Protein AF-A0A7C1Y9E0-F1 (afdb_monomer_lite)

Foldseek 3Di:
DFFDAAPDWFFFFQAPDPVGDGDDTHDLPDDQKDFPPDWDDDPNWIWTWIDHPPDTGITTCLGPFDADDPCCPVPQADQVVLLVVQLVQLVVLAQNLPQADCQAEWEAEAQADIDGDHSVCSGNQLPDQDFDDRGDNDDDPVPDDTGGCSVPPSVVSNVLVVCCVPDKDKDKVDFDQQPVGTDDCVSFQHSNQPRFIWIKTKDQDDDVVCPSQFIKIKTFTWGDDDSHIHGHYITMDHGDD

Sequence (241 aa):
MVLVEDGDVLNVRSGPGVSNPVIASFGPTDTGIMLTGNQAMVGSSRWVEITGEEAGGWASSVFLTPEYTDQEVLDEWDHTSAPTDLAARIAAGGDLAPPVSHRGLYVNLPGGTLQRLRPSELTGIMTDPSTRFWGGTQCDTESCPEETFADAVGLPYLGTWEDVGADAVVEVDGYPLGGNGPFPPETAIPTPFRNFHWVAVHDPGDDPDFGGLDWMTWFVFLEPEGSSYRVVGLTSAEWSP

Radius of gyration: 19.01 Å; chains: 1; bounding box: 43×44×59 Å

Structure (mmCIF, N/CA/C/O backbone):
data_AF-A0A7C1Y9E0-F1
#
_entry.id   AF-A0A7C1Y9E0-F1
#
loop_
_atom_site.group_PDB
_atom_site.id
_atom_site.type_symbol
_atom_site.label_atom_id
_atom_site.label_alt_id
_atom_site.label_comp_id
_atom_site.label_asym_id
_atom_site.label_entity_id
_atom_site.label_seq_id
_atom_site.pdbx_PDB_ins_code
_atom_site.Cartn_x
_atom_site.Cartn_y
_atom_site.Cartn_z
_atom_site.occupancy
_atom_site.B_iso_or_equiv
_atom_site.auth_seq_id
_atom_site.auth_comp_id
_atom_site.auth_asym_id
_atom_site.auth_atom_id
_atom_site.pdbx_PDB_model_num
ATOM 1 N N . MET A 1 1 ? -9.287 5.858 8.802 1.00 84.69 1 MET A N 1
ATOM 2 C CA . MET A 1 1 ? -9.614 4.736 7.887 1.00 84.69 1 MET A CA 1
ATOM 3 C C . MET A 1 1 ? -9.266 3.369 8.483 1.00 84.69 1 MET A C 1
ATOM 5 O O . MET A 1 1 ? -8.448 3.298 9.405 1.00 84.69 1 MET A O 1
ATOM 9 N N . VAL A 1 2 ? -9.877 2.302 7.953 1.00 87.50 2 VAL A N 1
ATOM 10 C CA . VAL A 1 2 ? -9.670 0.893 8.346 1.00 87.50 2 VAL A CA 1
ATOM 11 C C . VAL A 1 2 ? -8.833 0.150 7.299 1.00 87.50 2 VAL A C 1
ATOM 13 O O . VAL A 1 2 ? -9.101 0.269 6.112 1.00 87.50 2 VAL A O 1
ATOM 16 N N . LEU A 1 3 ? -7.857 -0.651 7.735 1.00 87.56 3 LEU A N 1
ATOM 17 C CA . LEU A 1 3 ? -7.113 -1.582 6.880 1.00 87.56 3 LEU A CA 1
ATOM 18 C C . LEU A 1 3 ? -7.414 -3.023 7.300 1.00 87.56 3 LEU A C 1
ATOM 20 O O . LEU A 1 3 ? -6.783 -3.550 8.217 1.00 87.56 3 LEU A O 1
ATOM 24 N N . VAL A 1 4 ? -8.376 -3.648 6.629 1.00 87.81 4 VAL A N 1
ATOM 25 C CA . VAL A 1 4 ? -8.695 -5.083 6.727 1.00 87.81 4 VAL A CA 1
ATOM 26 C C . VAL A 1 4 ? -8.910 -5.640 5.322 1.00 87.81 4 VAL A C 1
ATOM 28 O O . VAL A 1 4 ? -9.111 -4.870 4.385 1.00 87.81 4 VAL A O 1
ATOM 31 N N . GLU A 1 5 ? -8.830 -6.960 5.162 1.00 85.56 5 GLU A N 1
ATOM 32 C CA . GLU A 1 5 ? -9.045 -7.616 3.867 1.00 85.56 5 GLU A CA 1
ATOM 33 C C . GLU A 1 5 ? -10.495 -7.464 3.372 1.00 85.56 5 GLU A C 1
ATOM 35 O O . GLU A 1 5 ? -11.412 -7.167 4.142 1.00 85.56 5 GLU A O 1
ATOM 40 N N . ASP A 1 6 ? -10.709 -7.672 2.069 1.00 84.31 6 ASP A N 1
ATOM 41 C CA . ASP A 1 6 ? -12.054 -7.664 1.493 1.00 84.31 6 ASP A CA 1
ATOM 42 C C . ASP A 1 6 ? -12.919 -8.766 2.127 1.00 84.31 6 ASP A C 1
ATOM 44 O O . ASP A 1 6 ? -12.504 -9.919 2.246 1.00 84.31 6 ASP A O 1
ATOM 48 N N . GLY A 1 7 ? -14.122 -8.398 2.572 1.00 86.06 7 GLY A N 1
ATOM 49 C CA . GLY A 1 7 ? -15.021 -9.294 3.304 1.00 86.06 7 GLY A CA 1
ATOM 50 C C . GLY A 1 7 ? -14.688 -9.509 4.788 1.00 86.06 7 GLY A C 1
ATOM 51 O O . GLY A 1 7 ? -15.467 -10.183 5.467 1.00 86.06 7 GLY A O 1
ATOM 52 N N . ASP A 1 8 ? -13.597 -8.935 5.310 1.00 91.38 8 ASP A N 1
ATOM 53 C CA . ASP A 1 8 ? -13.297 -8.911 6.748 1.00 91.38 8 ASP A CA 1
ATOM 54 C C . ASP A 1 8 ? -13.802 -7.616 7.411 1.00 91.38 8 ASP A C 1
ATOM 56 O O . ASP A 1 8 ? -14.218 -6.660 6.750 1.00 91.38 8 ASP A O 1
ATOM 60 N N . VAL A 1 9 ? -13.797 -7.589 8.745 1.00 93.50 9 VAL A N 1
ATOM 61 C CA . VAL A 1 9 ? -14.232 -6.437 9.539 1.00 93.50 9 VAL A CA 1
ATOM 62 C C . VAL A 1 9 ? -13.301 -6.143 10.712 1.00 93.50 9 VAL A C 1
ATOM 64 O O . VAL A 1 9 ? -12.846 -7.024 11.449 1.00 93.50 9 VAL A O 1
ATOM 67 N N . LEU A 1 10 ? -13.105 -4.856 10.984 1.00 93.31 10 LEU A N 1
ATOM 68 C CA . LEU A 1 10 ? -12.515 -4.388 12.227 1.00 93.31 10 LEU A CA 1
ATOM 69 C C . LEU A 1 10 ? -13.540 -4.491 13.356 1.00 93.31 10 LEU A C 1
ATOM 71 O O . LEU A 1 10 ? -14.482 -3.708 13.457 1.00 93.31 10 LEU A O 1
ATOM 75 N N . ASN A 1 11 ? -13.320 -5.443 14.255 1.00 94.94 11 ASN A N 1
ATOM 76 C CA . ASN A 1 11 ? -14.152 -5.612 15.441 1.00 94.94 11 ASN A CA 1
ATOM 77 C C . ASN A 1 11 ? -13.958 -4.470 16.452 1.00 94.94 11 ASN A C 1
ATOM 79 O O . ASN A 1 11 ? -12.853 -4.261 16.962 1.00 94.94 11 ASN A O 1
ATOM 83 N N . VAL A 1 12 ? -15.061 -3.828 16.838 1.00 95.88 12 VAL A N 1
ATOM 84 C CA . VAL A 1 12 ? -15.129 -2.840 17.922 1.00 95.88 12 VAL A CA 1
ATOM 85 C C . VAL A 1 12 ? -15.658 -3.519 19.174 1.00 95.88 12 VAL A C 1
ATOM 87 O O . VAL A 1 12 ? -16.702 -4.172 19.154 1.00 95.88 12 VAL A O 1
ATOM 90 N N . ARG A 1 13 ? -14.942 -3.383 20.287 1.00 97.06 13 ARG A N 1
ATOM 91 C CA . ARG A 1 13 ? -15.217 -4.113 21.529 1.00 97.06 13 ARG A CA 1
ATOM 92 C C . ARG A 1 13 ? -15.622 -3.189 22.664 1.00 97.06 13 ARG A C 1
ATOM 94 O O . ARG A 1 13 ? -15.242 -2.024 22.696 1.00 97.06 13 ARG A O 1
ATOM 101 N N . SER A 1 14 ? -16.349 -3.721 23.643 1.00 96.88 14 SER A N 1
ATOM 102 C CA . SER A 1 14 ? -16.789 -2.949 24.820 1.00 96.88 14 SER A CA 1
ATOM 103 C C . SER A 1 14 ? -15.648 -2.506 25.747 1.00 96.88 14 SER A C 1
ATOM 105 O O . SER A 1 14 ? -15.875 -1.746 26.681 1.00 96.88 14 SER A O 1
ATOM 107 N N . GLY A 1 15 ? -14.438 -3.019 25.535 1.00 97.50 15 GLY A N 1
ATOM 108 C CA . GLY A 1 15 ? -13.235 -2.708 26.296 1.00 97.50 15 GLY A CA 1
ATOM 109 C C . GLY A 1 15 ? -11.987 -3.163 25.535 1.00 97.50 15 GLY A C 1
ATOM 110 O O . GLY A 1 15 ? -12.103 -3.923 24.567 1.00 97.50 15 GLY A O 1
ATOM 111 N N . PRO A 1 16 ? -10.788 -2.732 25.954 1.00 97.62 16 PRO A N 1
ATOM 112 C CA . PRO A 1 16 ? -9.557 -3.073 25.256 1.00 97.62 16 PRO A CA 1
ATOM 113 C C . PRO A 1 16 ? -9.255 -4.570 25.370 1.00 97.62 16 PRO A C 1
ATOM 115 O O . PRO A 1 16 ? -9.245 -5.133 26.466 1.00 97.62 16 PRO A O 1
ATOM 118 N N . GLY A 1 17 ? -8.962 -5.219 24.243 1.00 97.06 17 GLY A N 1
ATOM 119 C CA . GLY A 1 17 ? -8.551 -6.622 24.194 1.00 97.06 17 GLY A CA 1
ATOM 120 C C . GLY A 1 17 ? -9.621 -7.568 23.652 1.00 97.06 17 GLY A C 1
ATOM 121 O O . GLY A 1 17 ? -10.823 -7.355 23.80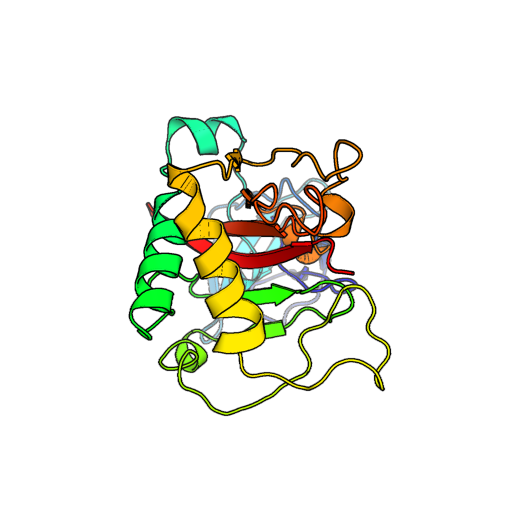7 1.00 97.06 17 GLY A O 1
ATOM 122 N N . VAL A 1 18 ? -9.164 -8.672 23.054 1.00 96.62 18 VAL A N 1
ATOM 123 C CA . VAL A 1 18 ? -10.017 -9.671 22.384 1.00 96.62 18 VAL A CA 1
ATOM 124 C C . VAL A 1 18 ? -10.947 -10.454 23.321 1.00 96.62 18 VAL A C 1
ATOM 126 O O . VAL A 1 18 ? -11.850 -11.137 22.848 1.00 96.62 18 VAL A O 1
ATOM 129 N N . SER A 1 19 ? -10.749 -10.360 24.638 1.00 97.00 19 SER A N 1
ATOM 130 C CA . SER A 1 19 ? -11.613 -10.983 25.647 1.00 97.00 19 SER A CA 1
ATOM 131 C C . SER A 1 19 ? -12.917 -10.219 25.895 1.00 97.00 19 SER A C 1
ATOM 133 O O . SER A 1 19 ? -13.851 -10.794 26.450 1.00 97.00 19 SER A O 1
ATOM 135 N N . ASN A 1 20 ? -13.000 -8.943 25.503 1.00 97.75 20 ASN A N 1
ATOM 136 C CA . ASN A 1 20 ? -14.224 -8.151 25.623 1.00 97.75 20 ASN A CA 1
ATOM 137 C C . ASN A 1 20 ? -15.180 -8.444 24.457 1.00 97.75 20 ASN A C 1
ATOM 139 O O . ASN A 1 20 ? -14.706 -8.675 23.341 1.00 97.75 20 ASN A O 1
ATOM 143 N N . PRO A 1 21 ? -16.508 -8.423 24.666 1.00 97.31 21 PRO A N 1
ATOM 144 C CA . PRO A 1 21 ? -17.479 -8.669 23.603 1.00 97.31 21 PRO A CA 1
ATOM 145 C C . PRO A 1 21 ? -17.371 -7.639 22.474 1.00 97.31 21 PRO A C 1
ATOM 147 O O . PRO A 1 21 ? -17.082 -6.465 22.713 1.00 97.31 21 PRO A O 1
ATOM 150 N N . VAL A 1 22 ? -17.622 -8.099 21.246 1.00 96.81 22 VAL A N 1
ATOM 151 C CA . VAL A 1 22 ? -17.794 -7.240 20.068 1.00 96.81 22 VAL A CA 1
ATOM 152 C C . VAL A 1 22 ? -19.152 -6.548 20.173 1.00 96.81 22 VAL A C 1
ATOM 154 O O . VAL A 1 22 ? -20.154 -7.204 20.453 1.00 96.81 22 VAL A O 1
ATOM 157 N N . ILE A 1 23 ? -19.170 -5.231 19.989 1.00 95.44 23 ILE A N 1
ATOM 158 C CA . ILE A 1 23 ? -20.364 -4.378 20.099 1.00 95.44 23 ILE A CA 1
ATOM 159 C C . ILE A 1 23 ? -20.688 -3.630 18.804 1.00 95.44 23 ILE A C 1
ATOM 161 O O . ILE A 1 23 ? -21.812 -3.168 18.649 1.00 95.44 23 ILE A O 1
ATOM 165 N N . ALA A 1 24 ? -19.721 -3.529 17.892 1.00 94.31 24 ALA A N 1
ATOM 166 C CA . ALA A 1 24 ? -19.878 -3.001 16.543 1.00 94.31 24 ALA A CA 1
ATOM 167 C C . ALA A 1 24 ? -18.741 -3.531 15.656 1.00 94.31 24 ALA A C 1
ATOM 169 O O . ALA A 1 24 ? -17.816 -4.198 16.136 1.00 94.31 24 ALA A O 1
ATOM 170 N N . SER A 1 25 ? -18.797 -3.224 14.370 1.00 93.38 25 SER A N 1
ATOM 171 C CA . SER A 1 25 ? -17.767 -3.585 13.403 1.00 93.38 25 SER A CA 1
ATOM 172 C C . SER A 1 25 ? -17.670 -2.518 12.327 1.00 93.38 25 SER A C 1
ATOM 174 O O . SER A 1 25 ? -18.701 -1.970 11.954 1.00 93.38 25 SER A O 1
ATOM 176 N N . PHE A 1 26 ? -16.466 -2.293 11.814 1.00 91.69 26 PHE A N 1
ATOM 177 C CA . PHE A 1 26 ? -16.234 -1.444 10.650 1.00 91.69 26 PHE A CA 1
ATOM 178 C C . PHE A 1 26 ? -15.706 -2.277 9.481 1.00 91.69 26 PHE A C 1
ATOM 180 O O . PHE A 1 26 ? -14.833 -3.127 9.673 1.00 91.69 26 PHE A O 1
ATOM 187 N N . GLY A 1 27 ? -16.235 -2.052 8.285 1.00 91.06 27 GLY A N 1
ATOM 188 C CA . GLY A 1 27 ? -15.719 -2.607 7.040 1.00 91.06 27 GLY A CA 1
ATOM 189 C C . GLY A 1 27 ? -14.449 -1.894 6.553 1.00 91.06 27 GLY A C 1
ATOM 190 O O . GLY A 1 27 ? -14.076 -0.841 7.074 1.00 91.06 27 GLY A O 1
ATOM 191 N N . PRO A 1 28 ? -13.780 -2.441 5.523 1.00 87.88 28 PRO A N 1
ATOM 192 C CA . PRO A 1 28 ? -12.546 -1.876 4.961 1.00 87.88 28 PRO A CA 1
ATOM 193 C C . PRO A 1 28 ? -12.728 -0.473 4.363 1.00 87.88 28 PRO A C 1
ATOM 195 O O . PRO A 1 28 ? -11.785 0.313 4.328 1.00 87.88 28 PRO A O 1
ATOM 198 N N . THR A 1 29 ? -13.941 -0.133 3.921 1.00 88.00 29 THR A N 1
ATOM 199 C CA . THR A 1 29 ? -14.256 1.175 3.333 1.00 88.00 29 THR A CA 1
ATOM 200 C C . THR A 1 29 ? -14.779 2.192 4.344 1.00 88.00 29 THR A C 1
ATOM 202 O O . THR A 1 29 ? -15.048 3.323 3.956 1.00 88.00 29 THR A O 1
ATOM 205 N N . ASP A 1 30 ? -14.895 1.849 5.627 1.00 88.25 30 ASP A N 1
ATOM 206 C CA . ASP A 1 30 ? -15.442 2.781 6.614 1.00 88.25 30 ASP A CA 1
ATOM 207 C C . ASP A 1 30 ? -14.431 3.879 6.990 1.00 88.25 30 ASP A C 1
ATOM 209 O O . ASP A 1 30 ? -13.247 3.632 7.267 1.00 88.25 30 ASP A O 1
ATOM 213 N N . THR A 1 31 ? -14.928 5.115 7.021 1.00 86.81 31 THR A N 1
ATOM 214 C CA . THR A 1 31 ? -14.184 6.351 7.309 1.00 86.81 31 THR A CA 1
ATOM 215 C C . THR A 1 31 ? -14.843 7.140 8.445 1.00 86.81 31 THR A C 1
ATOM 217 O O . THR A 1 31 ? -15.802 6.676 9.066 1.00 86.81 31 THR A O 1
ATOM 220 N N . GLY A 1 32 ? -14.290 8.303 8.808 1.00 86.00 32 GLY A N 1
ATOM 221 C CA . GLY A 1 32 ? -14.883 9.169 9.839 1.00 86.00 32 GLY A CA 1
ATOM 222 C C . GLY A 1 32 ? -14.774 8.618 11.267 1.00 86.00 32 GLY A C 1
ATOM 223 O O . GLY A 1 32 ? -15.492 9.047 12.173 1.00 86.00 32 GLY A O 1
ATOM 224 N N . ILE A 1 33 ? -13.869 7.661 11.489 1.00 89.50 33 ILE A N 1
ATOM 225 C CA . ILE A 1 33 ? -13.590 7.085 12.806 1.00 89.50 33 ILE A CA 1
ATOM 226 C C . ILE A 1 33 ? -12.728 8.066 13.603 1.00 89.50 33 ILE A C 1
ATOM 228 O O . ILE A 1 33 ? -11.577 8.331 13.256 1.00 89.50 33 ILE A O 1
ATOM 232 N N . MET A 1 34 ? -13.258 8.562 14.718 1.00 91.38 34 MET A N 1
ATOM 233 C CA . MET A 1 34 ? -12.571 9.515 15.586 1.00 91.38 34 MET A CA 1
ATOM 234 C C . MET A 1 34 ? -11.962 8.818 16.802 1.00 91.38 34 MET A C 1
ATOM 236 O O . MET A 1 34 ? -12.621 8.036 17.485 1.00 91.38 34 MET A O 1
ATOM 240 N N . LEU A 1 35 ? -10.709 9.143 17.122 1.00 92.00 35 LEU A N 1
ATOM 241 C CA . LEU A 1 35 ? -10.068 8.715 18.367 1.00 92.00 35 LEU A CA 1
ATOM 242 C C . LEU A 1 35 ? -10.529 9.606 19.523 1.00 92.00 35 LEU A C 1
ATOM 244 O O . LEU A 1 35 ? -10.477 10.830 19.421 1.00 92.00 35 LEU A O 1
ATOM 248 N N . THR A 1 36 ? -10.895 9.013 20.660 1.00 93.50 36 THR A N 1
ATOM 249 C CA . THR A 1 36 ? -11.223 9.794 21.872 1.00 93.50 36 THR A CA 1
ATOM 250 C C . THR A 1 36 ? -9.970 10.280 22.612 1.00 93.50 36 THR A C 1
ATOM 252 O O . THR A 1 36 ? -10.050 11.122 23.503 1.00 93.50 36 THR A O 1
ATOM 255 N N . GLY A 1 37 ? -8.804 9.725 22.262 1.00 92.50 37 GLY A N 1
ATOM 256 C CA . GLY A 1 37 ? -7.530 9.912 22.959 1.00 92.50 37 GLY A CA 1
ATOM 257 C C . GLY A 1 37 ? -7.250 8.851 24.029 1.00 92.50 37 GLY A C 1
ATOM 258 O O . GLY A 1 37 ? -6.097 8.695 24.439 1.00 92.50 37 GLY A O 1
ATOM 259 N N . ASN A 1 38 ? -8.253 8.069 24.444 1.00 96.12 38 ASN A N 1
ATOM 260 C CA . ASN A 1 38 ? -8.038 6.960 25.369 1.00 96.12 38 ASN A CA 1
ATOM 261 C C . ASN A 1 38 ? -7.341 5.789 24.665 1.00 96.12 38 ASN A C 1
ATOM 263 O O . ASN A 1 38 ? -7.677 5.401 23.544 1.00 96.12 38 ASN A O 1
ATOM 267 N N . GLN A 1 39 ? -6.355 5.207 25.345 1.00 97.19 39 GLN A N 1
ATOM 268 C CA . GLN A 1 39 ? -5.576 4.082 24.838 1.00 97.19 39 GLN A CA 1
ATOM 269 C C . GLN A 1 39 ? -5.200 3.116 25.960 1.00 97.19 39 GLN A C 1
ATOM 271 O O . GLN A 1 39 ? -5.025 3.512 27.113 1.00 97.19 39 GLN A O 1
ATOM 276 N N . ALA A 1 40 ? -5.035 1.845 25.608 1.00 97.31 40 ALA A N 1
ATOM 277 C CA . ALA A 1 40 ? -4.632 0.790 26.521 1.00 97.31 40 ALA A CA 1
ATOM 278 C C . ALA A 1 40 ? -3.736 -0.222 25.803 1.00 97.31 40 ALA A C 1
ATOM 280 O O . ALA A 1 40 ? -3.956 -0.560 24.640 1.00 97.31 40 ALA A O 1
ATOM 281 N N . MET A 1 41 ? -2.737 -0.735 26.517 1.00 97.50 41 MET A N 1
ATOM 282 C CA . MET A 1 41 ? -1.929 -1.861 26.054 1.00 97.50 41 MET A CA 1
ATOM 283 C C . MET A 1 41 ? -2.495 -3.154 26.634 1.00 97.50 41 MET A C 1
ATOM 285 O O . MET A 1 41 ? -2.628 -3.282 27.851 1.00 97.50 41 MET A O 1
ATOM 289 N N . VAL A 1 42 ? -2.803 -4.121 25.771 1.00 96.44 42 VAL A N 1
ATOM 290 C CA . VAL A 1 42 ? -3.204 -5.477 26.168 1.00 96.44 42 VAL A CA 1
ATOM 291 C C . VAL A 1 42 ? -2.219 -6.451 25.537 1.00 96.44 42 VAL A C 1
ATOM 293 O O . VAL A 1 42 ? -2.246 -6.685 24.329 1.00 96.44 42 VAL A O 1
ATOM 296 N N . GLY A 1 43 ? -1.302 -6.979 26.350 1.00 93.56 43 GLY A N 1
ATOM 297 C CA . GLY A 1 43 ? -0.119 -7.671 25.837 1.00 93.56 43 GLY A CA 1
ATOM 298 C C . GLY A 1 43 ? 0.782 -6.700 25.065 1.00 93.56 43 GLY A C 1
ATOM 299 O O . GLY A 1 43 ? 1.129 -5.639 25.579 1.00 93.56 43 GLY A O 1
ATOM 300 N N . SER A 1 44 ? 1.142 -7.054 23.830 1.00 91.19 44 SER A N 1
ATOM 301 C CA . SER A 1 44 ? 1.897 -6.197 22.903 1.00 91.19 44 SER A CA 1
ATOM 302 C C . SER A 1 44 ? 1.011 -5.357 21.978 1.00 91.19 44 SER A C 1
ATOM 304 O O . SER A 1 44 ? 1.525 -4.541 21.218 1.00 91.19 44 SER A O 1
ATOM 306 N N . SER A 1 45 ? -0.311 -5.537 22.023 1.00 93.31 45 SER A N 1
ATOM 307 C CA . SER A 1 45 ? -1.232 -4.836 21.132 1.00 93.31 45 SER A CA 1
ATOM 308 C C . SER A 1 45 ? -1.727 -3.545 21.766 1.00 93.31 45 SER A C 1
ATOM 310 O O . SER A 1 45 ? -2.243 -3.540 22.889 1.00 93.31 45 SER A O 1
ATOM 312 N N . ARG A 1 46 ? -1.622 -2.455 21.008 1.00 95.75 46 ARG A N 1
ATOM 313 C CA . ARG A 1 46 ? -2.244 -1.180 21.347 1.00 95.75 46 ARG A CA 1
ATOM 314 C C . ARG A 1 46 ? -3.715 -1.198 20.941 1.00 95.75 46 ARG A C 1
ATOM 316 O O . ARG A 1 46 ? -4.068 -1.542 19.811 1.00 95.75 46 ARG A O 1
ATOM 323 N N . TRP A 1 47 ? -4.558 -0.828 21.890 1.00 97.44 47 TRP A N 1
ATOM 324 C CA . TRP A 1 47 ? -5.986 -0.620 21.714 1.00 97.44 47 TRP A CA 1
ATOM 325 C C . TRP A 1 47 ? -6.286 0.851 21.920 1.00 97.44 47 TRP A C 1
ATOM 327 O O . TRP A 1 47 ? -5.746 1.480 22.834 1.00 97.44 47 TRP A O 1
ATOM 337 N N . VAL A 1 48 ? -7.141 1.386 21.067 1.00 96.62 48 VAL A N 1
ATOM 338 C CA . VAL A 1 48 ? -7.582 2.774 21.121 1.00 96.62 48 VAL A CA 1
ATOM 339 C C . VAL A 1 48 ? -9.089 2.803 21.230 1.00 96.62 48 VAL A C 1
ATOM 341 O O . VAL A 1 48 ? -9.783 1.973 20.636 1.00 96.62 48 VAL A O 1
ATOM 344 N N . GLU A 1 49 ? -9.581 3.737 22.025 1.00 96.62 49 GLU A N 1
ATOM 345 C CA . GLU A 1 49 ? -11.001 4.011 22.075 1.00 96.62 49 GLU A CA 1
ATOM 346 C C . GLU A 1 49 ? -11.373 4.939 20.919 1.00 96.62 49 GLU A C 1
ATOM 348 O O . GLU A 1 49 ? -10.724 5.961 20.662 1.00 96.62 49 GLU A O 1
ATOM 353 N N . ILE A 1 50 ? -12.417 4.540 20.210 1.00 94.94 50 ILE A N 1
ATOM 354 C CA . ILE A 1 50 ? -12.937 5.193 19.024 1.00 94.94 50 ILE A CA 1
ATOM 355 C C . ILE A 1 50 ? -14.399 5.562 19.227 1.00 94.94 50 ILE A C 1
ATOM 357 O O . ILE A 1 50 ? -15.128 4.931 19.996 1.00 94.94 50 ILE A O 1
ATOM 361 N N . THR A 1 51 ? -14.824 6.570 18.484 1.00 90.56 51 THR A N 1
ATOM 362 C CA . THR A 1 51 ? -16.218 6.950 18.295 1.00 90.56 51 THR A CA 1
ATOM 363 C C . THR A 1 51 ? -16.472 7.154 16.806 1.00 90.56 51 THR A C 1
ATOM 365 O O . THR A 1 51 ? -15.602 7.629 16.081 1.00 90.56 51 THR A O 1
ATOM 368 N N . GLY A 1 52 ? -17.665 6.801 16.353 1.00 74.75 52 GLY A N 1
ATOM 369 C CA . GLY A 1 52 ? -18.150 7.058 15.000 1.00 74.75 52 GLY A CA 1
ATOM 370 C C . GLY A 1 52 ? -19.657 7.287 15.023 1.00 74.75 52 GLY A C 1
ATOM 371 O O . GLY A 1 52 ? -20.260 7.304 16.099 1.00 74.75 52 GLY A O 1
ATOM 372 N N . GLU A 1 53 ? -20.265 7.456 13.851 1.00 65.12 53 GLU A N 1
ATOM 373 C CA . GLU A 1 53 ? -21.714 7.678 13.747 1.00 65.12 53 GLU A CA 1
ATOM 374 C C . GLU A 1 53 ? -22.534 6.502 14.303 1.00 65.12 53 GLU A C 1
ATOM 376 O O . GLU A 1 53 ? -23.597 6.715 14.884 1.00 65.12 53 GLU A O 1
ATOM 381 N N . GLU A 1 54 ? -22.023 5.272 14.186 1.00 64.75 54 GLU A N 1
ATOM 382 C CA . GLU A 1 54 ? -22.783 4.063 14.519 1.00 64.75 54 GLU A CA 1
ATOM 383 C C . GLU A 1 54 ? -22.509 3.499 15.925 1.00 64.75 54 GLU A C 1
ATOM 385 O O . GLU A 1 54 ? -23.400 2.887 16.519 1.00 64.75 54 GLU A O 1
ATOM 390 N N . ALA A 1 55 ? -21.311 3.701 16.494 1.00 68.06 55 ALA A N 1
ATOM 391 C CA . ALA A 1 55 ? -20.962 3.222 17.836 1.00 68.06 55 ALA A CA 1
ATOM 392 C C . ALA A 1 55 ? -19.647 3.815 18.377 1.00 68.06 55 ALA A C 1
ATOM 394 O O . ALA A 1 55 ? -18.777 4.257 17.626 1.00 68.06 55 ALA A O 1
ATOM 395 N N . GLY A 1 56 ? -19.480 3.750 19.703 1.00 86.56 56 GLY A N 1
ATOM 396 C CA . GLY A 1 56 ? -18.208 3.977 20.393 1.00 86.56 56 GLY A CA 1
ATOM 397 C C . GLY A 1 56 ? -17.717 2.709 21.094 1.00 86.56 56 GLY A C 1
ATOM 398 O O . GLY A 1 56 ? -18.521 1.907 21.574 1.00 86.56 56 GLY A O 1
ATOM 399 N N . GLY A 1 57 ? -16.403 2.514 21.154 1.00 95.50 57 GLY A N 1
ATOM 400 C CA . GLY A 1 57 ? -15.794 1.335 21.769 1.00 95.50 57 GLY A CA 1
ATOM 401 C C . GLY A 1 57 ? -14.292 1.260 21.536 1.00 95.50 57 GLY A C 1
ATOM 402 O O . GLY A 1 57 ? -13.648 2.261 21.259 1.00 95.50 57 GLY A O 1
ATOM 403 N N . TRP A 1 58 ? -13.720 0.067 21.653 1.00 97.38 58 TRP A N 1
ATOM 404 C CA . TRP A 1 58 ? -12.280 -0.162 21.581 1.00 97.38 58 TRP A CA 1
ATOM 405 C C . TRP A 1 58 ? -11.916 -1.015 20.373 1.00 97.38 58 TRP A C 1
ATOM 407 O O . TRP A 1 58 ? -12.426 -2.124 20.215 1.00 97.38 58 TRP A O 1
ATOM 417 N N . ALA A 1 59 ? -10.981 -0.532 19.564 1.00 96.06 59 ALA A N 1
ATOM 418 C CA . ALA A 1 59 ? -10.440 -1.251 18.417 1.00 96.06 59 ALA A CA 1
ATOM 419 C C . ALA A 1 59 ? -8.920 -1.395 18.538 1.00 96.06 59 ALA A C 1
ATOM 421 O O . ALA A 1 59 ? -8.251 -0.623 19.235 1.00 96.06 59 ALA A O 1
ATOM 422 N N . SER A 1 60 ? -8.354 -2.399 17.868 1.00 95.38 60 SER A N 1
ATOM 423 C CA . SER A 1 60 ? -6.899 -2.508 17.782 1.00 95.38 60 SER A CA 1
ATOM 424 C C . SER A 1 60 ? -6.369 -1.457 16.813 1.00 95.38 60 SER A C 1
ATOM 426 O O . SER A 1 60 ? -6.811 -1.389 15.669 1.00 95.38 60 SER A O 1
ATOM 428 N N . SER A 1 61 ? -5.395 -0.656 17.250 1.00 92.62 61 SER A N 1
ATOM 429 C CA . SER A 1 61 ? -4.870 0.435 16.421 1.00 92.62 61 SER A CA 1
ATOM 430 C C . SER A 1 61 ? -4.064 -0.049 15.216 1.00 92.62 61 SER A C 1
ATOM 432 O O . SER A 1 61 ? -3.739 0.755 14.357 1.00 92.62 61 SER A O 1
ATOM 434 N N . VAL A 1 62 ? -3.712 -1.338 15.153 1.00 89.50 62 VAL A N 1
ATOM 435 C CA . VAL A 1 62 ? -2.960 -1.918 14.026 1.00 89.50 62 VAL A CA 1
ATOM 436 C C . VAL A 1 62 ? -3.767 -1.935 12.725 1.00 89.50 62 VAL A C 1
ATOM 438 O O . VAL A 1 62 ? -3.181 -1.998 11.654 1.00 89.50 62 VAL A O 1
ATOM 441 N N . PHE A 1 63 ? -5.096 -1.860 12.822 1.00 90.75 63 PHE A N 1
ATOM 442 C CA . PHE A 1 63 ? -6.007 -1.821 11.676 1.00 90.75 63 PHE A CA 1
ATOM 443 C C . PHE A 1 63 ? -6.513 -0.406 11.375 1.00 90.75 63 PHE A C 1
ATOM 445 O O . PHE A 1 63 ? -7.381 -0.242 10.527 1.00 90.75 63 PHE A O 1
ATOM 452 N N . LEU A 1 64 ? -6.026 0.614 12.091 1.00 90.00 64 LEU A N 1
ATOM 453 C CA . LEU A 1 64 ? -6.488 1.995 11.957 1.00 90.00 64 LEU A CA 1
ATOM 454 C C . LEU A 1 64 ? -5.374 2.881 11.428 1.00 90.00 64 LEU A C 1
ATOM 456 O O . LEU A 1 64 ? -4.285 2.904 11.994 1.00 90.00 64 LEU A O 1
ATOM 460 N N . THR A 1 65 ? -5.664 3.649 10.391 1.00 84.62 65 THR A N 1
ATOM 461 C CA . THR A 1 65 ? -4.741 4.628 9.806 1.00 84.62 65 THR A CA 1
ATOM 462 C C . THR A 1 65 ? -5.366 6.024 9.901 1.00 84.62 65 THR A C 1
ATOM 464 O O . THR A 1 65 ? -6.595 6.136 9.771 1.00 84.62 65 THR A O 1
ATOM 467 N N . PRO A 1 66 ? -4.569 7.074 10.196 1.00 83.31 66 PRO A N 1
ATOM 468 C CA . PRO A 1 66 ? -5.036 8.457 10.139 1.00 83.31 66 PRO A CA 1
ATOM 469 C C . PRO A 1 66 ? -5.676 8.762 8.789 1.00 83.31 66 PRO A C 1
ATOM 471 O O . PRO A 1 66 ? -5.160 8.337 7.766 1.00 83.31 66 PRO A O 1
ATOM 474 N N . GLU A 1 67 ? -6.800 9.464 8.807 1.00 82.00 67 GLU A N 1
ATOM 475 C CA . GLU A 1 67 ? -7.484 9.941 7.608 1.00 82.00 67 GLU A CA 1
ATOM 476 C C . GLU A 1 67 ? -7.105 11.398 7.368 1.00 82.00 67 GLU A C 1
ATOM 478 O O . GLU A 1 67 ? -7.016 12.163 8.332 1.00 82.00 67 GLU A O 1
ATOM 483 N N . TYR A 1 68 ? -6.875 11.747 6.106 1.00 78.62 68 TYR A N 1
ATOM 484 C CA . TYR A 1 68 ? -6.479 13.079 5.676 1.00 78.62 68 TYR A CA 1
ATOM 485 C C . TYR A 1 68 ? -7.303 13.510 4.473 1.00 78.62 68 TYR A C 1
ATOM 487 O O . TYR A 1 68 ? -7.940 12.698 3.807 1.00 78.62 68 TYR A O 1
ATOM 495 N N . THR A 1 69 ? -7.331 14.812 4.244 1.00 81.19 69 THR A N 1
ATOM 496 C CA . THR A 1 69 ? -7.927 15.416 3.057 1.00 81.19 69 THR A CA 1
ATOM 497 C C . THR A 1 69 ? -6.891 15.533 1.945 1.00 81.19 69 THR A C 1
ATOM 499 O O . THR A 1 69 ? -5.707 15.727 2.219 1.00 81.19 69 THR A O 1
ATOM 502 N N . ASP A 1 70 ? -7.339 15.533 0.689 1.00 76.44 70 ASP A N 1
ATOM 503 C CA . ASP A 1 70 ? -6.467 15.735 -0.478 1.00 76.44 70 ASP A CA 1
ATOM 504 C C . ASP A 1 70 ? -5.618 17.009 -0.339 1.00 76.44 70 ASP A C 1
ATOM 506 O O . ASP A 1 70 ? -4.445 17.039 -0.696 1.00 76.44 70 ASP A O 1
ATOM 510 N N . GLN A 1 71 ? -6.191 18.071 0.239 1.00 78.19 71 GLN A N 1
ATOM 511 C CA . GLN A 1 71 ? -5.481 19.330 0.451 1.00 78.19 71 GLN A CA 1
ATOM 512 C C . GLN A 1 71 ? -4.343 19.193 1.472 1.00 78.19 71 GLN A C 1
ATOM 514 O O . GLN A 1 71 ? -3.263 19.721 1.232 1.00 78.19 71 GLN A O 1
ATOM 519 N N . GLU A 1 72 ? -4.554 18.477 2.583 1.00 77.38 72 GLU A N 1
ATOM 520 C CA . GLU A 1 72 ? -3.484 18.186 3.552 1.00 77.38 72 GLU A C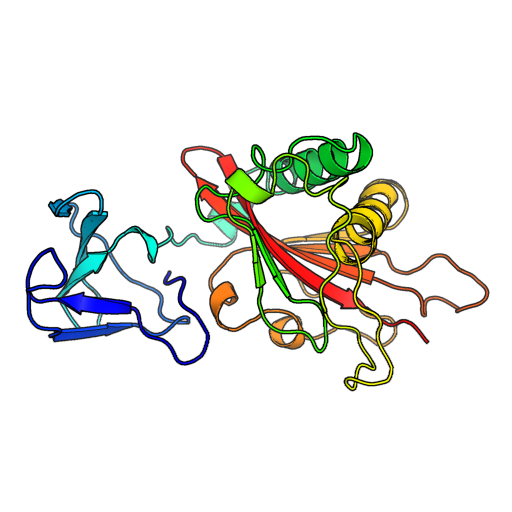A 1
ATOM 521 C C . GLU A 1 72 ? -2.366 17.372 2.892 1.00 77.38 72 GLU A C 1
ATOM 523 O O . GLU A 1 72 ? -1.188 17.656 3.113 1.00 77.38 72 GLU A O 1
ATOM 528 N N . VAL A 1 73 ? -2.730 16.436 2.007 1.00 75.50 73 VAL A N 1
ATOM 529 C CA . VAL A 1 73 ? -1.761 15.642 1.244 1.00 75.50 73 VAL A CA 1
ATOM 530 C C . VAL A 1 73 ? -0.920 16.482 0.300 1.00 75.50 73 VAL A C 1
ATOM 532 O O . VAL A 1 73 ? 0.298 16.307 0.240 1.00 75.50 73 VAL A O 1
ATOM 535 N N . LEU A 1 74 ? -1.551 17.405 -0.419 1.00 76.25 74 LEU A N 1
ATOM 536 C CA . LEU A 1 74 ? -0.876 18.253 -1.396 1.00 76.25 74 LEU A CA 1
ATOM 537 C C . LEU A 1 74 ? -0.051 19.378 -0.752 1.00 76.25 74 LEU A C 1
ATOM 539 O O . LEU A 1 74 ? 1.010 19.718 -1.274 1.00 76.25 74 LEU A O 1
ATOM 543 N N . ASP A 1 75 ? -0.521 19.965 0.352 1.00 76.12 75 ASP A N 1
ATOM 544 C CA . ASP A 1 75 ? 0.102 21.151 0.956 1.00 76.12 75 ASP A CA 1
ATOM 545 C C . ASP A 1 75 ? 1.242 20.821 1.915 1.00 76.12 75 ASP A C 1
ATOM 547 O O . ASP A 1 75 ? 2.214 21.579 2.009 1.00 76.12 75 ASP A O 1
ATOM 551 N N . GLU A 1 76 ? 1.117 19.736 2.676 1.00 66.44 76 GLU A N 1
ATOM 552 C CA . GLU A 1 76 ? 2.048 19.464 3.768 1.00 66.44 76 GLU A CA 1
ATOM 553 C C . GLU A 1 76 ? 3.161 18.491 3.376 1.00 66.44 76 GLU A C 1
ATOM 555 O O . GLU A 1 76 ? 4.217 18.493 4.020 1.00 66.44 76 GLU A O 1
ATOM 560 N N . TRP A 1 77 ? 2.962 17.661 2.344 1.00 69.75 77 TRP A N 1
ATOM 561 C CA . TRP A 1 77 ? 3.732 16.426 2.210 1.00 69.75 77 TRP A CA 1
ATOM 562 C C . TRP A 1 77 ? 4.357 16.189 0.831 1.00 69.75 77 TRP A C 1
ATOM 564 O O . TRP A 1 77 ? 3.743 16.328 -0.223 1.00 69.75 77 TRP A O 1
ATOM 574 N N . ASP A 1 78 ? 5.613 15.737 0.858 1.00 83.31 78 ASP A N 1
ATOM 575 C CA . ASP A 1 78 ? 6.308 15.213 -0.317 1.00 83.31 78 ASP A CA 1
ATOM 576 C C . ASP A 1 78 ? 5.868 13.763 -0.577 1.00 83.31 78 ASP A C 1
ATOM 578 O O . ASP A 1 78 ? 6.490 12.801 -0.109 1.00 83.31 78 ASP A O 1
ATOM 582 N N . HIS A 1 79 ? 4.773 13.621 -1.324 1.00 81.38 79 HIS A N 1
ATOM 583 C CA . HIS A 1 79 ? 4.182 12.346 -1.740 1.00 81.38 79 HIS A CA 1
ATOM 584 C C . HIS A 1 79 ? 5.086 11.530 -2.682 1.00 81.38 79 HIS A C 1
ATOM 586 O O . HIS A 1 79 ? 4.864 10.335 -2.858 1.00 81.38 79 HIS A O 1
ATOM 592 N N . THR A 1 80 ? 6.142 12.130 -3.244 1.00 87.69 80 THR A N 1
ATOM 593 C CA . THR A 1 80 ? 7.083 11.445 -4.148 1.00 87.69 80 THR A CA 1
ATOM 594 C C . THR A 1 80 ? 8.308 10.876 -3.436 1.00 87.69 80 THR A C 1
ATOM 596 O O . THR A 1 80 ? 8.956 9.969 -3.961 1.00 87.69 80 THR A O 1
ATOM 599 N N . SER A 1 81 ? 8.613 11.349 -2.224 1.00 90.88 81 SER A N 1
ATOM 600 C CA . SER A 1 81 ? 9.811 10.953 -1.472 1.00 90.88 81 SER A CA 1
ATOM 601 C C . SER A 1 81 ? 9.918 9.445 -1.214 1.00 90.88 81 SER A C 1
ATOM 603 O O . SER A 1 81 ? 10.944 8.839 -1.523 1.00 90.88 81 SER A O 1
ATOM 605 N N . ALA A 1 82 ? 8.871 8.823 -0.664 1.00 93.81 82 ALA A N 1
ATOM 606 C CA . ALA A 1 82 ? 8.875 7.395 -0.343 1.00 93.81 82 ALA A CA 1
ATOM 607 C C . ALA A 1 82 ? 8.855 6.497 -1.594 1.00 93.81 82 ALA A C 1
ATOM 609 O O . ALA A 1 82 ? 9.668 5.570 -1.646 1.00 93.81 82 ALA A O 1
ATOM 610 N N . PRO A 1 83 ? 8.026 6.772 -2.621 1.00 94.94 83 PRO A N 1
ATOM 611 C CA . PRO A 1 83 ? 8.124 6.079 -3.905 1.00 94.94 83 PRO A CA 1
ATOM 612 C C . PRO A 1 83 ? 9.511 6.193 -4.572 1.00 94.94 83 PRO A C 1
ATOM 614 O O . PRO A 1 83 ? 10.042 5.198 -5.071 1.00 94.94 83 PRO A O 1
ATOM 617 N N . THR A 1 84 ? 10.146 7.369 -4.505 1.00 95.12 84 THR A N 1
ATOM 618 C CA . THR A 1 84 ? 11.499 7.592 -5.045 1.00 95.12 84 THR A CA 1
ATOM 619 C C . THR A 1 84 ? 12.559 6.801 -4.275 1.00 95.12 84 THR A C 1
ATOM 621 O O . THR A 1 84 ? 13.422 6.171 -4.885 1.00 95.12 84 THR A O 1
ATOM 624 N N . ASP A 1 85 ? 12.510 6.796 -2.936 1.00 96.38 85 ASP A N 1
ATOM 625 C CA . ASP A 1 85 ? 13.430 5.992 -2.114 1.00 96.38 85 ASP A CA 1
ATOM 626 C C . ASP A 1 85 ? 13.237 4.491 -2.381 1.00 96.38 85 ASP A C 1
ATOM 628 O O . ASP A 1 85 ? 14.213 3.744 -2.473 1.00 96.38 85 ASP A O 1
ATOM 632 N N . LEU A 1 86 ? 11.991 4.044 -2.580 1.00 97.56 86 LEU A N 1
ATOM 633 C CA . LEU A 1 86 ? 11.696 2.669 -2.977 1.00 97.56 86 LEU A CA 1
ATOM 634 C C . LEU A 1 86 ? 12.356 2.314 -4.319 1.00 97.56 86 LEU A C 1
ATOM 636 O O . LEU A 1 86 ? 13.075 1.316 -4.378 1.00 97.56 86 LEU A O 1
ATOM 640 N N . ALA A 1 87 ? 12.190 3.142 -5.355 1.00 97.25 87 ALA A N 1
ATOM 641 C CA . ALA A 1 87 ? 12.809 2.928 -6.667 1.00 97.25 87 ALA A CA 1
ATOM 642 C C . ALA A 1 87 ? 14.344 2.881 -6.572 1.00 97.25 87 ALA A C 1
ATOM 644 O O . ALA A 1 87 ? 14.978 1.936 -7.045 1.00 97.25 87 ALA A O 1
ATOM 645 N N . ALA A 1 88 ? 14.954 3.836 -5.862 1.00 97.50 88 ALA A N 1
ATOM 646 C CA . ALA A 1 88 ? 16.403 3.883 -5.667 1.00 97.50 88 ALA A CA 1
ATOM 647 C C . ALA A 1 88 ? 16.952 2.620 -4.977 1.00 97.50 88 ALA A C 1
ATOM 649 O O . ALA A 1 88 ? 18.046 2.145 -5.295 1.00 97.50 88 ALA A O 1
ATOM 650 N N . ARG A 1 89 ? 16.199 2.050 -4.031 1.00 97.88 89 ARG A N 1
ATOM 651 C CA . ARG A 1 89 ? 16.581 0.812 -3.336 1.00 97.88 89 ARG A CA 1
ATOM 652 C C . ARG A 1 89 ? 16.405 -0.420 -4.200 1.00 97.88 89 ARG A C 1
ATOM 654 O O . ARG A 1 89 ? 17.262 -1.298 -4.135 1.00 97.88 89 ARG A O 1
ATOM 661 N N . ILE A 1 90 ? 15.348 -0.474 -5.005 1.00 98.06 90 ILE A N 1
ATOM 662 C CA . ILE A 1 90 ? 15.146 -1.532 -5.999 1.00 98.06 90 ILE A CA 1
ATOM 663 C C . ILE A 1 90 ? 16.322 -1.547 -6.981 1.00 98.06 90 ILE A C 1
ATOM 665 O O . ILE A 1 90 ? 16.955 -2.590 -7.136 1.00 98.06 90 ILE A O 1
ATOM 669 N N . ALA A 1 91 ? 16.700 -0.390 -7.535 1.00 97.25 91 ALA A N 1
ATOM 670 C CA . ALA A 1 91 ? 17.848 -0.256 -8.438 1.00 97.25 91 ALA A CA 1
ATOM 671 C C . ALA A 1 91 ? 19.170 -0.719 -7.800 1.00 97.25 91 ALA A C 1
ATOM 673 O O . ALA A 1 91 ? 20.031 -1.304 -8.457 1.00 97.25 91 ALA A O 1
ATOM 674 N N . ALA A 1 92 ? 19.334 -0.493 -6.495 1.00 96.88 92 ALA A N 1
ATOM 675 C CA . ALA A 1 92 ? 20.505 -0.937 -5.743 1.00 96.88 92 ALA A CA 1
ATOM 676 C C . ALA A 1 92 ? 20.454 -2.417 -5.306 1.00 96.88 92 ALA A C 1
ATOM 678 O O . ALA A 1 92 ? 21.416 -2.890 -4.695 1.00 96.88 92 ALA A O 1
ATOM 679 N N . GLY A 1 93 ? 19.347 -3.135 -5.539 1.00 95.75 93 GLY A N 1
ATOM 680 C CA . GLY A 1 93 ? 19.098 -4.463 -4.960 1.00 95.75 93 GLY A CA 1
ATOM 681 C C . GLY A 1 93 ? 19.097 -4.456 -3.423 1.00 95.75 93 GLY A C 1
ATOM 682 O O . GLY A 1 93 ? 19.504 -5.429 -2.789 1.00 95.75 93 GLY A O 1
ATOM 683 N N . GLY A 1 94 ? 18.737 -3.319 -2.824 1.00 94.12 94 GLY A N 1
ATOM 684 C CA . GLY A 1 94 ? 18.894 -3.026 -1.404 1.00 94.12 94 GLY A CA 1
ATOM 685 C C . GLY A 1 94 ? 17.737 -3.491 -0.519 1.00 94.12 94 GLY A C 1
ATOM 686 O O . GLY A 1 94 ? 16.797 -4.156 -0.943 1.00 94.12 94 GLY A O 1
ATOM 687 N N . ASP A 1 95 ? 17.817 -3.112 0.757 1.00 96.81 95 ASP A N 1
ATOM 688 C CA . ASP A 1 95 ? 16.741 -3.319 1.727 1.00 96.81 95 ASP A CA 1
ATOM 689 C C . ASP A 1 95 ? 15.570 -2.376 1.429 1.00 96.81 95 ASP A C 1
ATOM 691 O O . ASP A 1 95 ? 15.743 -1.149 1.469 1.00 96.81 95 ASP A O 1
ATOM 695 N N . LEU A 1 96 ? 14.397 -2.953 1.145 1.00 98.06 96 LEU A N 1
ATOM 696 C CA . LEU A 1 96 ? 13.173 -2.209 0.837 1.00 98.06 96 LEU A CA 1
ATOM 697 C C . LEU A 1 96 ? 12.360 -1.865 2.090 1.00 98.06 96 LEU A C 1
ATOM 699 O O . LEU A 1 96 ? 11.402 -1.104 1.999 1.00 98.06 96 LEU A O 1
ATOM 703 N N . ALA A 1 97 ? 12.717 -2.392 3.266 1.00 96.88 97 ALA A N 1
ATOM 704 C CA . ALA A 1 97 ? 11.982 -2.114 4.497 1.00 96.88 97 ALA A CA 1
ATOM 705 C C . ALA A 1 97 ? 11.955 -0.622 4.888 1.00 96.88 97 ALA A C 1
ATOM 707 O O . ALA A 1 97 ? 10.916 -0.171 5.362 1.00 96.88 97 ALA A O 1
ATOM 708 N N . PRO A 1 98 ? 13.029 0.178 4.710 1.00 95.62 98 PRO A N 1
ATOM 709 C CA . PRO A 1 98 ? 13.040 1.551 5.198 1.00 95.62 98 PRO A CA 1
ATOM 710 C C . PRO A 1 98 ? 11.985 2.488 4.599 1.00 95.62 98 PRO A C 1
ATOM 712 O O . PRO A 1 98 ? 11.429 3.234 5.397 1.00 95.62 98 PRO A O 1
ATOM 715 N N . PRO A 1 99 ? 11.681 2.513 3.285 1.00 96.19 99 PRO A N 1
ATOM 716 C CA . PRO A 1 99 ? 10.605 3.348 2.736 1.00 96.19 99 PRO A CA 1
ATOM 717 C C . PRO A 1 99 ? 9.209 2.749 2.935 1.00 96.19 99 PRO A C 1
ATOM 719 O O . PRO A 1 99 ? 8.221 3.433 2.681 1.00 96.19 99 PRO A O 1
ATOM 722 N N . VAL A 1 100 ? 9.111 1.494 3.377 1.00 96.81 100 VAL A N 1
ATOM 723 C CA . VAL A 1 100 ? 7.845 0.773 3.524 1.00 96.81 100 VAL A CA 1
ATOM 724 C C . VAL A 1 100 ? 7.279 0.921 4.937 1.00 96.81 100 VAL A C 1
ATOM 726 O O . VAL A 1 100 ? 8.007 1.104 5.913 1.00 96.81 100 VAL A O 1
ATOM 729 N N . SER A 1 101 ? 5.952 0.863 5.038 1.00 94.81 101 SER A N 1
ATOM 730 C CA . SER A 1 101 ? 5.216 0.958 6.293 1.00 94.81 101 SER A CA 1
ATOM 731 C C . SER A 1 101 ? 5.646 -0.129 7.280 1.00 94.81 101 SER A C 1
ATOM 733 O O . SER A 1 101 ? 5.971 -1.262 6.908 1.00 94.81 101 SER A O 1
ATOM 735 N N . HIS A 1 102 ? 5.556 0.164 8.578 1.00 91.88 102 HIS A N 1
ATOM 736 C CA . HIS A 1 102 ? 5.712 -0.834 9.642 1.00 91.88 102 HIS A CA 1
ATOM 737 C C . HIS A 1 102 ? 4.743 -2.022 9.495 1.00 91.88 102 HIS A C 1
ATOM 739 O O . HIS A 1 102 ? 4.980 -3.096 10.060 1.00 91.88 102 HIS A O 1
ATOM 745 N N . ARG A 1 103 ? 3.650 -1.857 8.739 1.00 90.19 103 ARG A N 1
ATOM 746 C CA . ARG A 1 103 ? 2.686 -2.918 8.414 1.00 90.19 103 ARG A CA 1
ATOM 747 C C . ARG A 1 103 ? 3.193 -3.880 7.348 1.00 90.19 103 ARG A C 1
ATOM 749 O O . ARG A 1 103 ? 2.648 -4.986 7.254 1.00 90.19 103 ARG A O 1
ATOM 756 N N . GLY A 1 104 ? 4.252 -3.525 6.632 1.00 94.94 104 GLY A N 1
ATOM 757 C CA . GLY A 1 104 ? 4.759 -4.252 5.479 1.00 94.94 104 GLY A CA 1
ATOM 758 C C . GLY A 1 104 ? 4.246 -3.683 4.160 1.00 94.94 104 GLY A C 1
ATOM 759 O O . GLY A 1 104 ? 3.538 -2.678 4.140 1.00 94.94 104 GLY A O 1
ATOM 760 N N . LEU A 1 105 ? 4.617 -4.351 3.072 1.00 97.38 105 LEU A N 1
ATOM 761 C CA . LEU A 1 105 ? 4.230 -3.992 1.715 1.00 97.38 105 LEU A CA 1
ATOM 762 C C . LEU A 1 105 ? 3.122 -4.923 1.243 1.00 97.38 105 LEU A C 1
ATOM 764 O O . LEU A 1 105 ? 3.304 -6.142 1.222 1.00 97.38 105 LEU A O 1
ATOM 768 N N . TYR A 1 106 ? 1.993 -4.358 0.852 1.00 96.12 106 TYR A N 1
ATOM 769 C CA . TYR A 1 106 ? 0.940 -5.098 0.181 1.00 96.12 106 TYR A CA 1
ATOM 770 C C . TYR A 1 106 ? 1.115 -4.985 -1.334 1.00 96.12 106 TYR A C 1
ATOM 772 O O . TYR A 1 106 ? 1.394 -3.907 -1.843 1.00 96.12 106 TYR A O 1
ATOM 780 N N . VAL A 1 107 ? 0.959 -6.083 -2.062 1.00 95.19 107 VAL A N 1
ATOM 781 C CA . VAL A 1 107 ? 1.093 -6.113 -3.521 1.00 95.19 107 VAL A CA 1
ATOM 782 C C . VAL A 1 107 ? -0.120 -6.807 -4.116 1.00 95.19 107 VAL A C 1
ATOM 784 O O . VAL A 1 107 ? -0.490 -7.891 -3.663 1.00 95.19 107 VAL A O 1
ATOM 787 N N . ASN A 1 108 ? -0.731 -6.199 -5.127 1.00 91.25 108 ASN A N 1
ATOM 788 C CA . ASN A 1 108 ? -1.796 -6.820 -5.906 1.00 91.25 108 ASN A CA 1
ATOM 789 C C . ASN A 1 108 ? -1.600 -6.507 -7.386 1.00 91.25 108 ASN A C 1
ATOM 791 O O . ASN A 1 108 ? -1.859 -5.384 -7.798 1.00 91.25 108 ASN A O 1
ATOM 795 N N . LEU A 1 109 ? -1.151 -7.479 -8.177 1.00 89.31 109 LEU A N 1
ATOM 796 C CA . LEU A 1 109 ? -1.080 -7.305 -9.628 1.00 89.31 109 LEU A CA 1
ATOM 797 C C . LEU A 1 109 ? -2.416 -7.725 -10.268 1.00 89.31 109 LEU A C 1
ATOM 799 O O . LEU A 1 109 ? -3.170 -8.490 -9.650 1.00 89.31 109 LEU A O 1
ATOM 803 N N . PRO A 1 110 ? -2.742 -7.245 -11.484 1.00 83.69 110 PRO A N 1
ATOM 804 C CA . PRO A 1 110 ? -3.951 -7.639 -12.209 1.00 83.69 110 PRO A CA 1
ATOM 805 C C . PRO A 1 110 ? -4.155 -9.158 -12.207 1.00 83.69 110 PRO A C 1
ATOM 807 O O . PRO A 1 110 ? -3.201 -9.894 -12.366 1.00 83.69 110 PRO A O 1
ATOM 810 N N . GLY A 1 111 ? -5.366 -9.671 -11.976 1.00 79.62 111 GLY A N 1
ATOM 811 C CA . GLY A 1 111 ? -5.616 -11.128 -11.94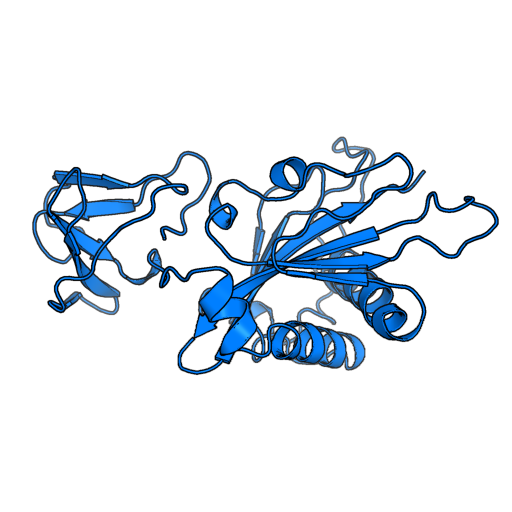2 1.00 79.62 111 GLY A CA 1
ATOM 812 C C . GLY A 1 111 ? -4.981 -11.896 -10.765 1.00 79.62 111 GLY A C 1
ATOM 813 O O . GLY A 1 111 ? -5.179 -13.106 -10.644 1.00 79.62 111 GLY A O 1
ATOM 814 N N . GLY A 1 112 ? -4.240 -11.215 -9.889 1.00 82.75 112 GLY A N 1
ATOM 815 C CA . GLY A 1 112 ? -3.659 -11.767 -8.673 1.00 82.75 112 GLY A CA 1
ATOM 816 C C . GLY A 1 112 ? -4.593 -11.712 -7.463 1.00 82.75 112 GLY A C 1
ATOM 817 O O . GLY A 1 112 ? -5.750 -11.293 -7.527 1.00 82.75 112 GLY A O 1
ATOM 818 N N . THR A 1 113 ? -4.056 -12.142 -6.324 1.00 86.19 113 THR A N 1
ATOM 819 C CA . THR A 1 113 ? -4.648 -11.918 -4.999 1.00 86.19 113 THR A CA 1
ATOM 820 C C . THR A 1 113 ? -3.753 -10.987 -4.202 1.00 86.19 113 THR A C 1
ATOM 822 O O . THR A 1 113 ? -2.534 -11.060 -4.342 1.00 86.19 113 THR A O 1
ATOM 825 N N . LEU A 1 114 ? -4.333 -10.202 -3.296 1.00 89.69 114 LEU A N 1
ATOM 826 C CA . LEU A 1 114 ? -3.572 -9.310 -2.432 1.00 89.69 114 LEU A CA 1
ATOM 827 C C . LEU A 1 114 ? -2.572 -10.091 -1.563 1.00 89.69 114 LEU A C 1
ATOM 829 O O . LEU A 1 114 ? -2.959 -10.924 -0.745 1.00 89.69 114 LEU A O 1
ATOM 833 N N . GLN A 1 115 ? -1.283 -9.797 -1.715 1.00 92.69 115 GLN A N 1
ATOM 834 C CA . GLN A 1 115 ? -0.204 -10.415 -0.946 1.00 92.69 115 GLN A CA 1
ATOM 835 C C . GLN A 1 115 ? 0.409 -9.415 0.014 1.00 92.69 115 GLN A C 1
ATOM 837 O O . GLN A 1 115 ? 0.643 -8.268 -0.347 1.00 92.69 115 GLN A O 1
ATOM 842 N N . ARG A 1 116 ? 0.738 -9.859 1.227 1.00 94.50 116 ARG A N 1
ATOM 843 C CA . ARG A 1 116 ? 1.419 -9.033 2.225 1.00 94.50 116 ARG A CA 1
ATOM 844 C C . ARG A 1 116 ? 2.831 -9.546 2.483 1.00 94.50 116 ARG A C 1
ATOM 846 O O . ARG A 1 116 ? 3.008 -10.665 2.959 1.00 94.50 116 ARG A O 1
ATOM 853 N N . LEU A 1 117 ? 3.816 -8.684 2.263 1.00 96.56 117 LEU A N 1
ATOM 854 C CA . LEU A 1 117 ? 5.217 -8.885 2.619 1.00 96.56 117 LEU A CA 1
ATOM 855 C C . LEU A 1 117 ? 5.506 -8.176 3.941 1.00 96.56 117 LEU A C 1
ATOM 857 O O . LEU A 1 117 ? 5.322 -6.967 4.073 1.00 96.56 117 LEU A O 1
ATOM 861 N N . ARG A 1 118 ? 5.959 -8.917 4.950 1.00 95.50 118 ARG A N 1
ATOM 862 C CA . ARG A 1 118 ? 6.333 -8.351 6.253 1.00 95.50 118 ARG A CA 1
ATOM 863 C C . ARG A 1 118 ? 7.621 -7.535 6.125 1.00 95.50 118 ARG A C 1
ATOM 865 O O . ARG A 1 118 ? 8.472 -7.888 5.313 1.00 95.50 118 ARG A O 1
ATOM 872 N N . PRO A 1 119 ? 7.861 -6.547 7.006 1.00 94.56 119 PRO A N 1
ATOM 873 C CA . PRO A 1 119 ? 9.102 -5.769 6.983 1.00 94.56 119 PRO A CA 1
ATOM 874 C C . PRO A 1 119 ? 10.380 -6.620 6.984 1.00 94.56 119 PRO A C 1
ATOM 876 O O . PRO A 1 119 ? 11.338 -6.299 6.297 1.00 94.56 119 PRO A O 1
ATOM 879 N N . SER A 1 120 ? 10.382 -7.751 7.697 1.00 95.19 120 SER A N 1
ATOM 880 C CA . SER A 1 120 ? 11.522 -8.676 7.721 1.00 95.19 120 SER A CA 1
ATOM 881 C C . SER A 1 120 ? 11.771 -9.409 6.400 1.00 95.19 120 SER A C 1
ATOM 883 O O . SER A 1 120 ? 12.872 -9.897 6.186 1.00 95.19 120 SER A O 1
ATOM 885 N N . GLU A 1 121 ? 10.745 -9.558 5.561 1.00 96.50 121 GLU A N 1
ATOM 886 C CA . GLU A 1 121 ? 10.846 -10.214 4.250 1.00 96.50 121 GLU A CA 1
ATOM 887 C C . GLU A 1 121 ? 11.400 -9.257 3.195 1.00 96.50 121 GLU A C 1
ATOM 889 O O . GLU A 1 121 ? 12.022 -9.706 2.245 1.00 96.50 121 GLU A O 1
ATOM 894 N N . LEU A 1 122 ? 11.230 -7.946 3.388 1.00 97.81 122 LEU A N 1
ATOM 895 C CA . LEU A 1 122 ? 11.702 -6.905 2.470 1.00 97.81 122 LEU A CA 1
ATOM 896 C C . LEU A 1 122 ? 13.225 -6.737 2.478 1.00 97.81 122 LEU A C 1
ATOM 898 O O . LEU A 1 122 ? 13.807 -6.233 1.515 1.00 97.81 122 LEU A O 1
ATOM 902 N N . THR A 1 123 ? 13.885 -7.192 3.542 1.00 95.00 123 THR A N 1
ATOM 903 C CA . THR A 1 123 ? 15.342 -7.207 3.630 1.00 95.00 123 THR A CA 1
ATOM 904 C C . THR A 1 123 ? 15.899 -8.338 2.766 1.00 95.00 123 THR A C 1
ATOM 906 O O . THR A 1 123 ? 15.978 -9.487 3.193 1.00 95.00 123 THR A O 1
ATOM 909 N N . GLY A 1 124 ? 16.304 -7.999 1.540 1.00 93.88 124 GLY A N 1
ATOM 910 C CA . GLY A 1 124 ? 16.892 -8.936 0.576 1.00 93.88 124 GLY A CA 1
ATOM 911 C C . GLY A 1 124 ? 15.914 -9.496 -0.458 1.00 93.88 124 GLY A C 1
ATOM 912 O O . GLY A 1 124 ? 16.340 -10.286 -1.300 1.00 93.88 124 GLY A O 1
ATOM 913 N N . ILE A 1 125 ? 14.647 -9.059 -0.444 1.00 97.25 125 ILE A N 1
ATOM 914 C CA . ILE A 1 125 ? 13.591 -9.540 -1.352 1.00 97.25 125 ILE A CA 1
ATOM 915 C C . ILE A 1 125 ? 13.955 -9.404 -2.839 1.00 97.25 125 ILE A C 1
ATOM 917 O O . ILE A 1 125 ? 13.586 -10.252 -3.641 1.00 97.25 125 ILE A O 1
ATOM 921 N N . MET A 1 126 ? 14.758 -8.395 -3.198 1.00 97.69 126 MET A N 1
ATOM 922 C CA . MET A 1 126 ? 15.253 -8.177 -4.565 1.00 97.69 126 MET A CA 1
ATOM 923 C C . MET A 1 126 ? 16.231 -9.250 -5.062 1.00 97.69 126 MET A C 1
ATOM 925 O O . MET A 1 126 ? 16.529 -9.314 -6.247 1.00 97.69 126 MET A O 1
ATOM 929 N N . THR A 1 127 ? 16.762 -10.076 -4.162 1.00 96.44 127 THR A N 1
ATOM 930 C CA . THR A 1 127 ? 17.705 -11.161 -4.485 1.00 96.44 127 THR A CA 1
ATOM 931 C C . THR A 1 127 ? 17.201 -12.526 -4.028 1.00 96.44 127 THR A C 1
ATOM 933 O O . THR A 1 127 ? 17.917 -13.521 -4.143 1.00 96.44 127 THR A O 1
ATOM 936 N N . ASP A 1 128 ? 15.986 -12.576 -3.480 1.00 96.56 128 ASP A N 1
ATOM 937 C CA . ASP A 1 128 ? 15.352 -13.812 -3.051 1.00 96.56 128 ASP A CA 1
ATOM 938 C C . ASP A 1 128 ? 14.928 -14.618 -4.292 1.00 96.56 128 ASP A C 1
ATOM 940 O O . ASP A 1 128 ? 14.138 -14.125 -5.097 1.00 96.56 128 ASP A O 1
ATOM 944 N N . PRO A 1 129 ? 15.430 -15.855 -4.471 1.00 96.62 129 PRO A N 1
ATOM 945 C CA . PRO A 1 129 ? 15.060 -16.690 -5.608 1.00 96.62 129 PRO A CA 1
ATOM 946 C C . PRO A 1 129 ? 13.673 -17.335 -5.457 1.00 96.62 129 PRO A C 1
ATOM 948 O O . PRO A 1 129 ? 13.287 -18.128 -6.316 1.00 96.62 129 PRO A O 1
ATOM 951 N N . SER A 1 130 ? 12.950 -17.093 -4.356 1.00 95.88 130 SER A N 1
ATOM 952 C CA . SER A 1 130 ? 11.619 -17.655 -4.150 1.00 95.88 130 SER A CA 1
ATOM 953 C C . SER A 1 130 ? 10.627 -17.103 -5.169 1.00 95.88 130 SER A C 1
ATOM 955 O O . SER A 1 130 ? 10.416 -15.895 -5.284 1.00 95.88 130 SER A O 1
ATOM 957 N N . THR A 1 131 ? 10.001 -18.016 -5.907 1.00 94.19 131 THR A N 1
ATOM 958 C CA . THR A 1 131 ? 8.943 -17.690 -6.856 1.00 94.19 131 THR A CA 1
ATOM 959 C C . THR A 1 131 ? 7.580 -17.820 -6.197 1.00 94.19 131 THR A C 1
ATOM 961 O O . THR A 1 131 ? 7.387 -18.613 -5.269 1.00 94.19 131 THR A O 1
ATOM 964 N N . ARG A 1 132 ? 6.626 -17.019 -6.662 1.00 91.44 132 ARG A N 1
ATOM 965 C CA . ARG A 1 132 ? 5.205 -17.170 -6.340 1.00 91.44 132 ARG A CA 1
ATOM 966 C C . ARG A 1 132 ? 4.358 -16.616 -7.474 1.00 91.44 132 ARG A C 1
ATOM 968 O O . ARG A 1 132 ? 4.842 -15.864 -8.314 1.00 91.44 132 ARG A O 1
ATOM 975 N N . PHE A 1 133 ? 3.087 -16.982 -7.486 1.00 89.69 133 PHE A N 1
ATOM 976 C CA . PHE A 1 133 ? 2.125 -16.379 -8.396 1.00 89.69 133 PHE A CA 1
ATOM 977 C C . PHE A 1 133 ? 1.802 -14.951 -7.939 1.00 89.69 133 PHE A C 1
ATOM 979 O O . PHE A 1 133 ? 1.393 -14.768 -6.792 1.00 89.69 133 PHE A O 1
ATOM 986 N N . TRP A 1 134 ? 1.982 -13.956 -8.809 1.00 87.94 134 TRP A N 1
ATOM 987 C CA . TRP A 1 134 ? 1.693 -12.544 -8.510 1.00 87.94 134 TRP A CA 1
ATOM 988 C C . TRP A 1 134 ? 0.429 -12.017 -9.198 1.00 87.94 134 TRP A C 1
ATOM 990 O O . TRP A 1 134 ? -0.213 -11.120 -8.654 1.00 87.94 134 TRP A O 1
ATOM 1000 N N . GLY A 1 135 ? 0.049 -12.606 -10.334 1.00 81.25 135 GLY A N 1
ATOM 1001 C CA . GLY A 1 135 ? -1.011 -12.131 -11.226 1.00 81.25 135 GLY A CA 1
ATOM 1002 C C . GLY A 1 135 ? -0.492 -11.923 -12.657 1.00 81.25 135 GLY A C 1
ATOM 1003 O O . GLY A 1 135 ? 0.638 -12.286 -12.963 1.00 81.25 135 GLY A O 1
ATOM 1004 N N . GLY A 1 136 ? -1.346 -11.362 -13.509 1.00 64.81 136 GLY A N 1
ATOM 1005 C CA . GLY A 1 136 ? -1.119 -10.829 -14.854 1.00 64.81 136 GLY A CA 1
ATOM 1006 C C . GLY A 1 136 ? -2.456 -10.618 -15.591 1.00 64.81 136 GLY A C 1
ATOM 1007 O O . GLY A 1 136 ? -3.460 -11.290 -15.325 1.00 64.81 136 GLY A O 1
ATOM 1008 N N . THR A 1 137 ? -2.488 -9.666 -16.525 1.00 56.06 137 THR A N 1
ATOM 1009 C CA . THR A 1 137 ? -3.702 -9.188 -17.225 1.00 56.06 137 THR A CA 1
ATOM 1010 C C . THR A 1 137 ? -4.446 -10.242 -18.065 1.00 56.06 137 THR A C 1
ATOM 1012 O O . THR A 1 137 ? -5.604 -10.021 -18.424 1.00 56.06 137 THR A O 1
ATOM 1015 N N . GLN A 1 138 ? -3.844 -11.413 -18.314 1.00 54.34 138 GLN A N 1
ATOM 1016 C CA . GLN A 1 138 ? -4.452 -12.546 -19.034 1.00 54.34 138 GLN A CA 1
ATOM 1017 C C . GLN A 1 138 ? -4.361 -13.896 -18.282 1.00 54.34 138 GLN A C 1
ATOM 1019 O O . GLN A 1 138 ? -4.520 -14.955 -18.888 1.00 54.34 138 GLN A O 1
ATOM 1024 N N . CYS A 1 139 ? -4.104 -13.896 -16.970 1.00 59.88 139 CYS A N 1
ATOM 1025 C CA . CYS A 1 139 ? -3.785 -15.130 -16.247 1.00 59.88 139 CYS A CA 1
ATOM 1026 C C . CYS A 1 139 ? -5.005 -16.005 -15.920 1.00 59.88 139 CYS A C 1
ATOM 1028 O O . CYS A 1 139 ? -5.795 -15.702 -15.025 1.00 59.88 139 CYS A O 1
ATOM 1030 N N . ASP A 1 140 ? -5.074 -17.175 -16.553 1.00 52.69 140 ASP A N 1
ATOM 1031 C CA . ASP A 1 140 ? -5.488 -18.402 -15.878 1.00 52.69 140 ASP A CA 1
ATOM 1032 C C . ASP A 1 140 ? -4.245 -19.165 -15.373 1.00 52.69 140 ASP A C 1
ATOM 1034 O O . ASP A 1 140 ? -3.106 -18.864 -15.734 1.00 52.69 140 ASP A O 1
ATOM 1038 N N . THR A 1 141 ? -4.441 -20.138 -14.480 1.00 50.25 141 THR A N 1
ATOM 1039 C CA . THR A 1 141 ? -3.364 -20.859 -13.771 1.00 50.25 141 THR A CA 1
ATOM 1040 C C . THR A 1 141 ? -2.415 -21.665 -14.674 1.00 50.25 141 THR A C 1
ATOM 1042 O O . THR A 1 141 ? -1.466 -22.254 -14.164 1.00 50.25 141 THR A O 1
ATOM 1045 N N . GLU A 1 142 ? -2.671 -21.745 -15.984 1.00 52.69 142 GLU A N 1
ATOM 1046 C CA . GLU A 1 142 ? -1.801 -22.424 -16.956 1.00 52.69 142 GLU A CA 1
ATOM 1047 C C . GLU A 1 142 ? -0.896 -21.451 -17.733 1.00 52.69 142 GLU A C 1
ATOM 1049 O O . GLU A 1 142 ? 0.120 -21.885 -18.279 1.00 52.69 142 GLU A O 1
ATOM 1054 N N . SER A 1 143 ? -1.223 -20.153 -17.756 1.00 61.50 143 SER A N 1
ATOM 1055 C CA . SER A 1 143 ? -0.620 -19.178 -18.678 1.00 61.50 143 SER A CA 1
ATOM 1056 C C . SER A 1 143 ? 0.419 -18.247 -18.043 1.00 61.50 143 SER A C 1
ATOM 1058 O O . SER A 1 143 ? 1.158 -17.591 -18.772 1.00 61.50 143 SER A O 1
ATOM 1060 N N . CYS A 1 144 ? 0.521 -18.206 -16.709 1.00 70.50 144 CYS A N 1
ATOM 1061 C CA . CYS A 1 144 ? 1.420 -17.288 -16.004 1.00 70.50 144 CYS A CA 1
ATOM 1062 C C . CYS A 1 144 ? 2.383 -18.037 -15.070 1.00 70.50 144 CYS A C 1
ATOM 1064 O O . CYS A 1 144 ? 1.925 -18.758 -14.176 1.00 70.50 144 CYS A O 1
ATOM 1066 N N . PRO A 1 145 ? 3.706 -17.905 -15.270 1.00 77.50 145 PRO A N 1
ATOM 1067 C CA . PRO A 1 145 ? 4.691 -18.552 -14.419 1.00 77.50 145 PRO A CA 1
ATOM 1068 C C . PRO A 1 145 ? 4.713 -17.923 -13.021 1.00 77.50 145 PRO A C 1
ATOM 1070 O O . PRO A 1 145 ? 4.365 -16.763 -12.822 1.00 77.50 145 PRO A O 1
ATOM 1073 N N . GLU A 1 146 ? 5.145 -18.704 -12.033 1.00 89.44 146 GLU A N 1
ATOM 1074 C CA . GLU A 1 146 ? 5.574 -18.119 -10.768 1.00 89.44 146 GLU A CA 1
ATOM 1075 C C . GLU A 1 146 ? 6.888 -17.362 -10.980 1.00 89.44 146 GLU A C 1
ATOM 1077 O O . GLU A 1 146 ? 7.811 -17.877 -11.614 1.00 89.44 146 GLU A O 1
ATOM 1082 N N . GLU A 1 147 ? 6.999 -16.179 -10.387 1.00 91.75 147 GLU A N 1
ATOM 1083 C CA . GLU A 1 147 ? 8.139 -15.282 -10.575 1.00 91.75 147 GLU A CA 1
ATOM 1084 C C . GLU A 1 147 ? 8.688 -14.793 -9.238 1.00 91.75 147 GLU A C 1
ATOM 1086 O O . GLU A 1 147 ? 8.011 -14.832 -8.200 1.00 91.75 147 GLU A O 1
ATOM 1091 N N . THR A 1 148 ? 9.942 -14.344 -9.252 1.00 96.00 148 THR A N 1
ATOM 1092 C CA . THR A 1 148 ? 10.532 -13.677 -8.091 1.00 96.00 148 THR A CA 1
ATOM 1093 C C . THR A 1 148 ? 9.865 -12.317 -7.877 1.00 96.00 148 THR A C 1
ATOM 1095 O O . THR A 1 148 ? 9.256 -11.753 -8.784 1.00 96.00 148 THR A O 1
ATOM 1098 N N . PHE A 1 149 ? 9.987 -11.750 -6.675 1.00 96.88 149 PHE A N 1
ATOM 1099 C CA . PHE A 1 149 ? 9.527 -10.376 -6.437 1.00 96.88 149 PHE A CA 1
ATOM 1100 C C . PHE A 1 149 ? 10.251 -9.366 -7.338 1.00 96.88 149 PHE A C 1
ATOM 1102 O O . PHE A 1 149 ? 9.650 -8.388 -7.778 1.00 96.88 149 PHE A O 1
ATOM 1109 N N . ALA A 1 150 ? 11.545 -9.588 -7.586 1.00 97.19 150 ALA A N 1
ATOM 1110 C CA . ALA A 1 150 ? 12.340 -8.699 -8.418 1.00 97.19 150 ALA A CA 1
ATOM 1111 C C . ALA A 1 150 ? 11.764 -8.619 -9.834 1.00 97.19 150 ALA A C 1
ATOM 1113 O O . ALA A 1 150 ? 11.570 -7.515 -10.328 1.00 97.19 150 ALA A O 1
ATOM 1114 N N . ASP A 1 151 ? 11.434 -9.761 -10.435 1.00 94.06 151 ASP A N 1
ATOM 1115 C CA . ASP A 1 151 ? 10.952 -9.820 -11.817 1.00 94.06 151 ASP A CA 1
ATOM 1116 C C . ASP A 1 151 ? 9.501 -9.335 -11.947 1.00 94.06 151 ASP A C 1
ATOM 1118 O O . ASP A 1 151 ? 9.210 -8.533 -12.827 1.00 94.06 151 ASP A O 1
ATOM 1122 N N . ALA A 1 152 ? 8.613 -9.746 -11.036 1.00 92.50 152 ALA A N 1
ATOM 1123 C CA . ALA A 1 152 ? 7.184 -9.438 -11.146 1.00 92.50 152 ALA A CA 1
ATOM 1124 C C . ALA A 1 152 ? 6.798 -8.033 -10.653 1.00 92.50 152 ALA A C 1
ATOM 1126 O O . ALA A 1 152 ? 5.773 -7.491 -11.056 1.00 92.50 152 ALA A O 1
ATOM 1127 N N . VAL A 1 153 ? 7.561 -7.460 -9.714 1.00 94.94 153 VAL A N 1
ATOM 1128 C CA . VAL A 1 153 ? 7.178 -6.220 -9.012 1.00 94.94 153 VAL A CA 1
ATOM 1129 C C . VAL A 1 153 ? 8.293 -5.189 -9.066 1.00 94.94 153 VAL A C 1
ATOM 1131 O O . VAL A 1 153 ? 8.065 -4.058 -9.478 1.00 94.94 153 VAL A O 1
ATOM 1134 N N . GLY A 1 154 ? 9.500 -5.567 -8.641 1.00 96.62 154 GLY A N 1
ATOM 1135 C CA . GLY A 1 154 ? 10.607 -4.630 -8.470 1.00 96.62 154 GLY A CA 1
ATOM 1136 C C . GLY A 1 154 ? 11.031 -3.962 -9.777 1.00 96.62 154 GLY A C 1
ATOM 1137 O O . GLY A 1 154 ? 10.978 -2.741 -9.889 1.00 96.62 154 GLY A O 1
ATOM 1138 N N . LEU A 1 155 ? 11.456 -4.756 -10.759 1.00 95.00 155 LEU A N 1
ATOM 1139 C CA . LEU A 1 155 ? 11.965 -4.259 -12.036 1.00 95.00 155 LEU A CA 1
ATOM 1140 C C . LEU A 1 155 ? 10.895 -3.521 -12.856 1.00 95.00 155 LEU A C 1
ATOM 1142 O O . LEU A 1 155 ? 11.221 -2.438 -13.336 1.00 95.00 155 LEU A O 1
ATOM 1146 N N . PRO A 1 156 ? 9.639 -3.999 -12.968 1.00 93.25 156 PRO A N 1
ATOM 1147 C CA . PRO A 1 156 ? 8.602 -3.240 -13.665 1.00 93.25 156 PRO A CA 1
ATOM 1148 C C . PRO A 1 156 ? 8.285 -1.901 -12.984 1.00 93.25 156 PRO A C 1
ATOM 1150 O O . PRO A 1 156 ? 8.184 -0.883 -13.660 1.00 93.25 156 PRO A O 1
ATOM 1153 N N . TYR A 1 157 ? 8.209 -1.861 -11.646 1.00 95.31 157 TYR A N 1
ATOM 1154 C CA . TYR A 1 157 ? 8.051 -0.600 -10.912 1.00 95.31 157 TYR A CA 1
ATOM 1155 C C . TYR A 1 157 ? 9.220 0.361 -11.151 1.00 95.31 157 TYR A C 1
ATOM 1157 O O . TYR A 1 157 ? 9.007 1.558 -11.339 1.00 95.31 157 TYR A O 1
ATOM 1165 N N . LEU A 1 158 ? 10.455 -0.151 -11.135 1.00 95.75 158 LEU A N 1
ATOM 1166 C CA . LEU A 1 158 ? 11.640 0.660 -11.401 1.00 95.75 158 LEU A CA 1
ATOM 1167 C C . LEU A 1 158 ? 11.617 1.238 -12.817 1.00 95.75 158 LEU A C 1
ATOM 1169 O O . LEU A 1 158 ? 11.878 2.427 -12.945 1.00 95.75 158 LEU A O 1
ATOM 1173 N N . GLY A 1 159 ? 11.278 0.432 -13.829 1.00 91.88 159 GLY A N 1
ATOM 1174 C CA . GLY A 1 159 ? 11.180 0.885 -15.220 1.00 91.88 159 GLY A CA 1
ATOM 1175 C C . GLY A 1 159 ? 10.253 2.090 -15.348 1.00 91.88 159 GLY A C 1
ATOM 1176 O O . GLY A 1 159 ? 10.709 3.177 -15.680 1.00 91.88 159 GLY A O 1
ATOM 1177 N N . THR A 1 160 ? 9.001 1.946 -14.901 1.00 91.12 160 THR A N 1
ATOM 1178 C CA . THR A 1 160 ? 8.021 3.045 -14.905 1.00 91.12 160 THR A CA 1
ATOM 1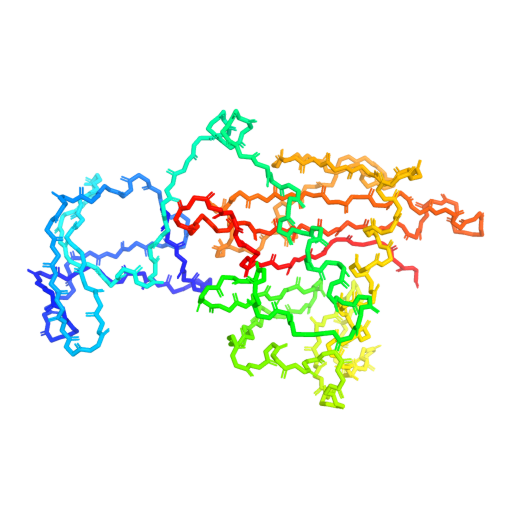179 C C . THR A 1 160 ? 8.494 4.280 -14.123 1.00 91.12 160 THR A C 1
ATOM 1181 O O . THR A 1 160 ? 8.172 5.413 -14.478 1.00 91.12 160 THR A O 1
ATOM 1184 N N . TRP A 1 161 ? 9.245 4.099 -13.030 1.00 92.44 161 TRP A N 1
ATOM 1185 C CA . TRP A 1 161 ? 9.738 5.224 -12.228 1.00 92.44 161 TRP A CA 1
ATOM 1186 C C . TRP A 1 161 ? 10.930 5.952 -12.868 1.00 92.44 161 TRP A C 1
ATOM 1188 O O . TRP A 1 161 ? 11.090 7.160 -12.672 1.00 92.44 161 TRP A O 1
ATOM 1198 N N . GLU A 1 162 ? 11.786 5.251 -13.615 1.00 91.00 162 GLU A N 1
ATOM 1199 C CA . GLU A 1 162 ? 12.920 5.857 -14.328 1.00 91.00 162 GLU A CA 1
ATOM 1200 C C . GLU A 1 162 ? 12.452 6.837 -15.422 1.00 91.00 162 GLU A C 1
ATOM 1202 O O . GLU A 1 162 ? 13.133 7.839 -15.671 1.00 91.00 162 GLU A O 1
ATOM 1207 N N . ASP A 1 163 ? 11.239 6.649 -15.946 1.00 87.38 163 ASP A N 1
ATOM 1208 C CA . ASP A 1 163 ? 10.638 7.499 -16.980 1.00 87.38 163 ASP A CA 1
ATOM 1209 C C . ASP A 1 163 ? 9.962 8.773 -16.450 1.00 87.38 163 ASP A C 1
ATOM 1211 O O . ASP A 1 163 ? 9.593 9.651 -17.231 1.00 87.38 163 ASP A O 1
ATOM 1215 N N . VAL A 1 164 ? 9.894 8.979 -15.126 1.00 82.38 164 VAL A N 1
ATOM 1216 C CA . VAL A 1 164 ? 9.314 10.191 -14.488 1.00 82.38 164 VAL A CA 1
ATOM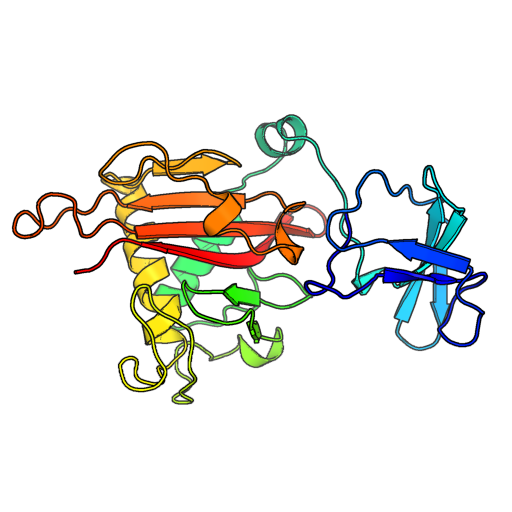 1217 C C . VAL A 1 164 ? 10.054 11.487 -14.881 1.00 82.38 164 VAL A C 1
ATOM 1219 O O . VAL A 1 164 ? 9.558 12.598 -14.684 1.00 82.38 164 VAL A O 1
ATOM 1222 N N . GLY A 1 165 ? 11.249 11.378 -15.467 1.00 79.19 165 GLY A N 1
ATOM 1223 C CA . GLY A 1 165 ? 11.996 12.501 -16.047 1.00 79.19 165 GLY A CA 1
ATOM 1224 C C . GLY A 1 165 ? 11.880 12.655 -17.568 1.00 79.19 165 GLY A C 1
ATOM 1225 O O . GLY A 1 165 ? 12.381 13.650 -18.102 1.00 79.19 165 GLY A O 1
ATOM 1226 N N . ALA A 1 166 ? 11.278 11.687 -18.257 1.00 83.56 166 ALA A N 1
ATOM 1227 C CA . ALA A 1 166 ? 11.144 11.643 -19.707 1.00 83.56 166 ALA A CA 1
ATOM 1228 C C . ALA A 1 166 ? 9.709 11.990 -20.123 1.00 83.56 166 ALA A C 1
ATOM 1230 O O . ALA A 1 166 ? 9.475 13.068 -20.680 1.00 83.56 166 ALA A O 1
ATOM 1231 N N . ASP A 1 167 ? 8.763 11.113 -19.814 1.00 82.31 167 ASP A N 1
ATOM 1232 C CA . ASP A 1 167 ? 7.366 11.199 -20.240 1.00 82.31 167 ASP A CA 1
ATOM 1233 C C . ASP A 1 167 ? 6.365 10.556 -19.270 1.00 82.31 167 ASP A C 1
ATOM 1235 O O . ASP A 1 167 ? 5.170 10.851 -19.388 1.00 82.31 167 ASP A O 1
ATOM 1239 N N . ALA A 1 168 ? 6.813 9.778 -18.277 1.00 83.75 168 ALA A N 1
ATOM 1240 C CA . ALA A 1 168 ? 5.909 9.266 -17.260 1.00 83.75 168 ALA A CA 1
ATOM 1241 C C . ALA A 1 168 ? 5.332 10.406 -16.407 1.00 83.75 168 ALA A C 1
ATOM 1243 O O . ALA A 1 168 ? 6.013 11.361 -16.014 1.00 83.75 168 ALA A O 1
ATOM 1244 N N . VAL A 1 169 ? 4.040 10.300 -16.105 1.00 86.38 169 VAL A N 1
ATOM 1245 C CA . VAL A 1 169 ? 3.279 11.312 -15.369 1.00 86.38 169 VAL A CA 1
ATOM 1246 C C . VAL A 1 169 ? 2.975 10.808 -13.967 1.00 86.38 169 VAL A C 1
ATOM 1248 O O . VAL A 1 169 ? 2.540 9.673 -13.781 1.00 86.38 169 VAL A O 1
ATOM 1251 N N . VAL A 1 170 ? 3.179 11.681 -12.981 1.00 87.69 170 VAL A N 1
ATOM 1252 C CA . VAL A 1 170 ? 2.893 11.413 -11.571 1.00 87.69 170 VAL A CA 1
ATOM 1253 C C . VAL A 1 170 ? 1.681 12.230 -11.134 1.00 87.69 170 VAL A C 1
ATOM 1255 O O . VAL A 1 170 ? 1.702 13.459 -11.218 1.00 87.69 170 VAL A O 1
ATOM 1258 N N . GLU A 1 171 ? 0.642 11.563 -10.637 1.00 87.25 171 GLU A N 1
ATOM 1259 C CA . GLU A 1 171 ? -0.578 12.202 -10.130 1.00 87.25 171 GLU A CA 1
ATOM 1260 C C . GLU A 1 171 ? -0.955 11.666 -8.744 1.00 87.25 171 GLU A C 1
ATOM 1262 O O . GLU A 1 171 ? -0.835 10.472 -8.474 1.00 87.25 171 GLU A O 1
ATOM 1267 N N . VAL A 1 172 ? -1.443 12.542 -7.864 1.00 87.31 172 VAL A N 1
ATOM 1268 C CA . VAL A 1 172 ? -1.988 12.165 -6.549 1.00 87.31 172 VAL A CA 1
ATOM 1269 C C . VAL A 1 172 ? -3.490 11.981 -6.685 1.00 87.31 172 VAL A C 1
ATOM 1271 O O . VAL A 1 172 ? -4.160 12.895 -7.165 1.00 87.31 172 VAL A O 1
ATOM 1274 N N . ASP A 1 173 ? -3.996 10.807 -6.302 1.00 84.12 173 ASP A N 1
ATOM 1275 C CA . ASP A 1 173 ? -5.420 10.435 -6.360 1.00 84.12 173 ASP A CA 1
ATOM 1276 C C . ASP A 1 173 ? -6.098 10.735 -7.721 1.00 84.12 173 ASP A C 1
ATOM 1278 O O . ASP A 1 173 ? -7.314 10.910 -7.828 1.00 84.12 173 ASP A O 1
ATOM 1282 N N . GLY A 1 174 ? -5.286 10.807 -8.781 1.00 77.06 174 GLY A N 1
ATOM 1283 C CA . GLY A 1 174 ? -5.681 11.168 -10.137 1.00 77.06 174 GLY A CA 1
ATOM 1284 C C . GLY A 1 174 ? -6.137 9.974 -10.971 1.00 77.06 174 GLY A C 1
ATOM 1285 O O . GLY A 1 174 ? -5.976 8.811 -10.589 1.00 77.06 174 GLY A O 1
ATOM 1286 N N . TYR A 1 175 ? -6.711 10.278 -12.138 1.00 70.38 175 TYR A N 1
ATOM 1287 C CA . TYR A 1 175 ? -7.134 9.278 -13.116 1.00 70.38 175 TYR A CA 1
ATOM 1288 C C . TYR A 1 175 ? -6.074 9.180 -14.214 1.00 70.38 175 TYR A C 1
ATOM 1290 O O . TYR A 1 175 ? -6.034 10.057 -15.083 1.00 70.38 175 TYR A O 1
ATOM 1298 N N . PRO A 1 176 ? -5.269 8.108 -14.244 1.00 64.50 176 PRO A N 1
ATOM 1299 C CA . PRO A 1 176 ? -4.317 7.918 -15.321 1.00 64.50 176 PRO A CA 1
ATOM 1300 C C . PRO A 1 176 ? -5.060 7.713 -16.650 1.00 64.50 176 PRO A C 1
ATOM 1302 O O . PRO A 1 176 ? -6.108 7.054 -16.734 1.00 64.50 176 PRO A O 1
ATOM 1305 N N . LEU A 1 177 ? -4.520 8.306 -17.712 1.00 62.84 177 LEU A N 1
ATOM 1306 C CA . LEU A 1 177 ? -5.010 8.127 -19.073 1.00 62.84 177 LEU A CA 1
ATOM 1307 C C . LEU A 1 177 ? -4.433 6.818 -19.621 1.00 62.84 177 LEU A C 1
ATOM 1309 O O . LEU A 1 177 ? -3.283 6.779 -20.021 1.00 62.84 177 LEU A O 1
ATOM 1313 N N . GLY A 1 178 ? -5.219 5.741 -19.667 1.00 59.66 178 GLY A N 1
ATOM 1314 C CA . GLY A 1 178 ? -4.830 4.555 -20.436 1.00 59.66 178 GLY A CA 1
ATOM 1315 C C . GLY A 1 178 ? -4.923 4.829 -21.942 1.00 59.66 178 GLY A C 1
ATOM 1316 O O . GLY A 1 178 ? -5.620 5.755 -22.366 1.00 59.66 178 GLY A O 1
ATOM 1317 N N . GLY A 1 179 ? -4.305 3.981 -22.773 1.00 55.34 179 GLY A N 1
ATOM 1318 C CA . GLY A 1 179 ? -4.226 4.147 -24.240 1.00 55.34 179 GLY A CA 1
ATOM 1319 C C . GLY A 1 179 ? -5.555 4.328 -25.009 1.00 55.34 179 GLY A C 1
ATOM 1320 O O . GLY A 1 179 ? -5.535 4.600 -26.205 1.00 55.34 179 GLY A O 1
ATOM 1321 N N . ASN A 1 180 ? -6.723 4.223 -24.355 1.00 56.56 180 ASN A N 1
ATOM 1322 C CA . ASN A 1 180 ? -8.050 4.501 -24.932 1.00 56.56 180 ASN A CA 1
ATOM 1323 C C . ASN A 1 180 ? -8.904 5.516 -24.134 1.00 56.56 180 ASN A C 1
ATOM 1325 O O . ASN A 1 180 ? -10.102 5.652 -24.401 1.00 56.56 180 ASN A O 1
ATOM 1329 N N . GLY A 1 181 ? -8.326 6.233 -23.167 1.00 60.19 181 GLY A N 1
ATOM 1330 C CA . GLY A 1 181 ? -9.028 7.189 -22.306 1.00 60.19 181 GLY A CA 1
ATOM 1331 C C . GLY A 1 181 ? -8.821 6.923 -20.811 1.00 60.19 181 GLY A C 1
ATOM 1332 O O . GLY A 1 181 ? -8.043 6.043 -20.446 1.00 60.19 181 GLY A O 1
ATOM 1333 N N . PRO A 1 182 ? -9.501 7.680 -19.930 1.00 63.09 182 PRO A N 1
ATOM 1334 C CA . PRO A 1 182 ? -9.341 7.537 -18.486 1.00 63.09 182 PRO A CA 1
ATOM 1335 C C . PRO A 1 182 ? -9.651 6.102 -18.054 1.00 63.09 182 PRO A C 1
ATOM 1337 O O . PRO A 1 182 ? -10.744 5.586 -18.309 1.00 63.09 182 PRO A O 1
ATOM 1340 N N . PHE A 1 183 ? -8.675 5.461 -17.419 1.00 66.50 183 PHE A N 1
ATOM 1341 C CA . PHE A 1 183 ? -8.834 4.140 -16.832 1.00 66.50 183 PHE A CA 1
ATOM 1342 C C . PHE A 1 183 ? -9.419 4.310 -15.421 1.00 66.50 183 PHE A C 1
ATOM 1344 O O . PHE A 1 183 ? -8.832 5.047 -14.630 1.00 66.50 183 PHE A O 1
ATOM 1351 N N . PRO A 1 184 ? -10.568 3.689 -15.088 1.0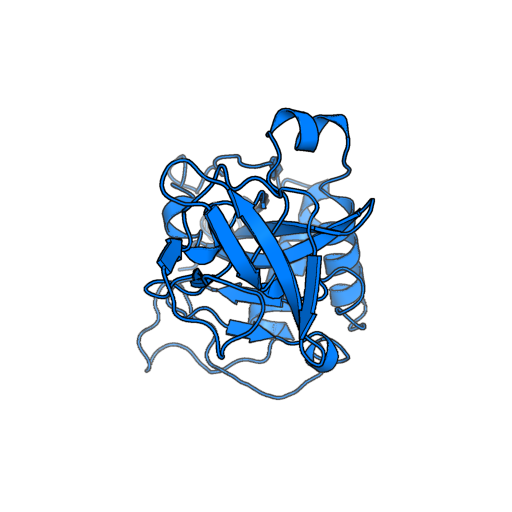0 68.56 184 PRO A N 1
ATOM 1352 C CA . PRO A 1 184 ? -11.152 3.804 -13.755 1.00 68.56 184 PRO A CA 1
ATOM 1353 C C . PRO A 1 184 ? -10.227 3.122 -12.730 1.00 68.56 184 PRO A C 1
ATOM 1355 O O . PRO A 1 184 ? -10.113 1.886 -12.741 1.00 68.56 184 PRO A O 1
ATOM 1358 N N . PRO A 1 185 ? -9.550 3.884 -11.850 1.00 67.38 185 PRO A N 1
ATOM 1359 C CA . PRO A 1 185 ? -8.562 3.345 -10.924 1.00 67.38 185 PRO A CA 1
ATOM 1360 C C . PRO A 1 185 ? -9.195 2.358 -9.938 1.00 67.38 185 PRO A C 1
ATOM 1362 O O . PRO A 1 185 ? -8.516 1.465 -9.442 1.00 67.38 185 PRO A O 1
ATOM 1365 N N . GLU A 1 186 ? -10.512 2.412 -9.718 1.00 70.50 186 GLU A N 1
ATOM 1366 C CA . GLU A 1 186 ? -11.246 1.496 -8.836 1.00 70.50 186 GLU A CA 1
ATOM 1367 C C . GLU A 1 186 ? -11.176 0.030 -9.283 1.00 70.50 186 GLU A C 1
ATOM 1369 O O . GLU A 1 186 ? -11.480 -0.867 -8.494 1.00 70.50 186 GLU A O 1
ATOM 1374 N N . THR A 1 187 ? -10.803 -0.218 -10.541 1.00 73.69 187 THR A N 1
ATOM 1375 C CA . THR A 1 187 ? -10.560 -1.571 -11.059 1.00 73.69 187 THR A CA 1
ATOM 1376 C C . THR A 1 187 ? -9.186 -2.119 -10.670 1.00 73.69 187 THR A C 1
ATOM 1378 O O . THR A 1 187 ? -9.038 -3.334 -10.564 1.00 73.69 187 THR A O 1
ATOM 1381 N N . ALA A 1 188 ? -8.212 -1.243 -10.404 1.00 78.44 188 ALA A N 1
ATOM 1382 C CA . ALA A 1 188 ? -6.868 -1.600 -9.957 1.00 78.44 188 ALA A CA 1
ATOM 1383 C C . ALA A 1 188 ? -6.676 -1.433 -8.441 1.00 78.44 188 ALA A C 1
ATOM 1385 O O . ALA A 1 188 ? -5.808 -2.089 -7.869 1.00 78.44 188 ALA A O 1
ATOM 1386 N N . ILE A 1 189 ? -7.481 -0.595 -7.776 1.00 87.06 189 ILE A N 1
ATOM 1387 C CA . ILE A 1 189 ? -7.414 -0.346 -6.330 1.00 87.06 189 ILE A CA 1
ATOM 1388 C C . ILE A 1 189 ? -8.199 -1.431 -5.569 1.00 87.06 189 ILE A C 1
ATOM 1390 O O . ILE A 1 189 ? -9.437 -1.450 -5.613 1.00 87.06 189 ILE A O 1
ATOM 1394 N N . PRO A 1 190 ? -7.521 -2.315 -4.810 1.00 87.56 190 PRO A N 1
ATOM 1395 C CA . PRO A 1 190 ? -8.195 -3.331 -4.005 1.00 87.56 190 PRO A CA 1
ATOM 1396 C C . PRO A 1 190 ? -9.056 -2.686 -2.912 1.00 87.56 190 PRO A C 1
ATOM 1398 O O . PRO A 1 190 ? -8.684 -1.643 -2.374 1.00 87.56 190 PRO A O 1
ATOM 1401 N N . THR A 1 191 ? -10.165 -3.327 -2.514 1.00 89.12 191 THR A N 1
ATOM 1402 C CA . THR A 1 191 ? -11.066 -2.808 -1.461 1.00 89.12 191 THR A CA 1
ATOM 1403 C C . THR A 1 191 ? -10.331 -2.298 -0.208 1.00 89.12 191 THR A C 1
ATOM 1405 O O . THR A 1 191 ? -10.652 -1.188 0.221 1.00 89.12 191 THR A O 1
ATOM 1408 N N . PRO A 1 192 ? -9.322 -3.010 0.348 1.00 87.94 192 PRO A N 1
ATOM 1409 C CA . PRO A 1 192 ? -8.581 -2.554 1.533 1.00 87.94 192 PRO A CA 1
ATOM 1410 C C . PRO A 1 192 ? -7.870 -1.203 1.380 1.00 87.94 192 PRO A C 1
ATOM 1412 O O . PRO A 1 192 ? -7.559 -0.563 2.381 1.00 87.94 192 PRO A O 1
ATOM 1415 N N . PHE A 1 193 ? -7.600 -0.775 0.144 1.00 89.69 193 PHE A N 1
ATOM 1416 C CA . PHE A 1 193 ? -6.853 0.443 -0.165 1.00 89.69 193 PHE A CA 1
ATOM 1417 C C . PHE A 1 193 ? -7.719 1.609 -0.636 1.00 89.69 193 PHE A C 1
ATOM 1419 O O . PHE A 1 193 ? -7.196 2.698 -0.835 1.00 89.69 193 PHE A O 1
ATOM 1426 N N . ARG A 1 194 ? -9.042 1.438 -0.753 1.00 87.31 194 ARG A N 1
ATOM 1427 C CA . ARG A 1 194 ? -9.949 2.491 -1.255 1.00 87.31 194 ARG A CA 1
ATOM 1428 C C . ARG A 1 194 ? -9.977 3.770 -0.421 1.00 87.31 194 ARG A C 1
ATOM 1430 O O . ARG A 1 194 ? -10.436 4.791 -0.912 1.00 87.31 194 ARG A O 1
ATOM 1437 N N . ASN A 1 195 ? -9.524 3.692 0.825 1.00 86.38 195 ASN A N 1
ATOM 1438 C CA . ASN A 1 195 ? -9.453 4.832 1.731 1.00 86.38 195 ASN A CA 1
ATOM 1439 C C . ASN A 1 195 ? -8.043 5.410 1.876 1.00 86.38 195 ASN A C 1
ATOM 1441 O O . ASN A 1 195 ? -7.883 6.395 2.585 1.00 86.38 195 ASN A O 1
ATOM 1445 N N . PHE A 1 196 ? -7.024 4.784 1.289 1.00 88.19 196 PHE A N 1
ATOM 1446 C CA . PHE A 1 196 ? -5.656 5.297 1.337 1.00 88.19 196 PHE A CA 1
ATOM 1447 C C . PHE A 1 196 ? -5.491 6.379 0.282 1.00 88.19 196 PHE A C 1
ATOM 1449 O O . PHE A 1 196 ? -6.191 6.334 -0.712 1.00 88.19 196 PHE A O 1
ATOM 1456 N N . HIS A 1 197 ? -4.548 7.298 0.467 1.00 88.75 197 HIS A N 1
ATOM 1457 C CA . HIS A 1 197 ? -4.079 8.124 -0.644 1.00 88.75 197 HIS A CA 1
ATOM 1458 C C . HIS A 1 197 ? -3.067 7.337 -1.469 1.00 88.75 197 HIS A C 1
ATOM 1460 O O . HIS A 1 197 ? -2.327 6.498 -0.929 1.00 88.75 197 HIS A O 1
ATOM 1466 N N . TRP A 1 198 ? -3.005 7.612 -2.764 1.00 90.38 198 TRP A N 1
ATOM 1467 C CA . TRP A 1 198 ? -2.042 6.985 -3.657 1.00 90.38 198 TRP A CA 1
ATOM 1468 C C . TRP A 1 198 ? -1.431 7.971 -4.639 1.00 90.38 198 TRP A C 1
ATOM 1470 O O . TRP A 1 198 ? -1.998 9.001 -4.999 1.00 90.38 198 TRP A O 1
ATOM 1480 N N . VAL A 1 199 ? -0.244 7.600 -5.102 1.00 90.19 199 VAL A N 1
ATOM 1481 C CA . VAL A 1 199 ? 0.417 8.228 -6.238 1.00 90.19 199 VAL A CA 1
ATOM 1482 C C . VAL A 1 199 ? 0.318 7.275 -7.417 1.00 90.19 199 VAL A C 1
ATOM 1484 O O . VAL A 1 199 ? 0.785 6.141 -7.329 1.00 90.19 199 VAL A O 1
ATOM 1487 N N . ALA A 1 200 ? -0.303 7.720 -8.502 1.00 90.69 200 ALA A N 1
ATOM 1488 C CA . ALA A 1 200 ? -0.259 7.037 -9.782 1.00 90.69 200 ALA A CA 1
ATOM 1489 C C . ALA A 1 200 ? 0.994 7.489 -10.538 1.00 90.69 200 ALA A C 1
ATOM 1491 O O . ALA A 1 200 ? 1.210 8.688 -10.701 1.00 90.69 200 ALA A O 1
ATOM 1492 N N . VAL A 1 201 ? 1.801 6.539 -11.001 1.00 90.94 201 VAL A N 1
ATOM 1493 C CA . VAL A 1 201 ? 2.893 6.784 -11.948 1.00 90.94 201 VAL A CA 1
ATOM 1494 C C . VAL A 1 201 ? 2.569 6.055 -13.223 1.00 90.94 201 VAL A C 1
ATOM 1496 O O . VAL A 1 201 ? 2.510 4.828 -13.229 1.00 90.94 201 VAL A O 1
ATOM 1499 N N . HIS A 1 202 ? 2.297 6.830 -14.260 1.00 89.69 202 HIS A N 1
ATOM 1500 C CA . HIS A 1 202 ? 1.855 6.348 -15.552 1.00 89.69 202 HIS A CA 1
ATOM 1501 C C . HIS A 1 202 ? 2.959 6.553 -16.576 1.00 89.69 202 HIS A C 1
ATOM 1503 O O . HIS A 1 202 ? 3.244 7.692 -16.939 1.00 89.69 202 HIS A O 1
ATOM 1509 N N . ASP A 1 203 ? 3.530 5.455 -17.043 1.00 89.06 203 ASP A N 1
ATOM 1510 C CA . ASP A 1 203 ? 4.357 5.399 -18.237 1.00 89.06 203 ASP A CA 1
ATOM 1511 C C . ASP A 1 203 ? 3.435 5.141 -19.449 1.00 89.06 203 ASP A C 1
ATOM 1513 O O . ASP A 1 203 ? 2.720 4.127 -19.464 1.00 89.06 203 ASP A O 1
ATOM 1517 N N . PRO A 1 204 ? 3.380 6.064 -20.432 1.00 84.19 204 PRO A N 1
ATOM 1518 C CA . PRO A 1 204 ? 2.511 5.945 -21.601 1.00 84.19 204 PRO A CA 1
ATOM 1519 C C . PRO A 1 204 ? 2.953 4.873 -22.610 1.00 84.19 204 PRO A C 1
ATOM 1521 O O . PRO A 1 204 ? 2.196 4.614 -23.553 1.00 84.19 204 PRO A O 1
ATOM 1524 N N . GLY A 1 205 ? 4.118 4.253 -22.418 1.00 81.94 205 GLY A N 1
ATOM 1525 C CA . GLY A 1 205 ? 4.729 3.332 -23.365 1.00 81.94 205 GLY A CA 1
ATOM 1526 C C . GLY A 1 205 ? 5.443 4.082 -24.487 1.00 81.94 205 GLY A C 1
ATOM 1527 O O . GLY A 1 205 ? 4.879 4.979 -25.131 1.00 81.94 205 GLY A O 1
ATOM 1528 N N . ASP A 1 206 ? 6.697 3.720 -24.726 1.00 74.06 206 ASP A N 1
ATOM 1529 C CA . ASP A 1 206 ? 7.570 4.365 -25.703 1.00 74.06 206 ASP A CA 1
ATOM 1530 C C . ASP A 1 206 ? 7.907 3.457 -26.896 1.00 74.06 206 ASP A C 1
ATOM 1532 O O . ASP A 1 206 ? 8.501 3.932 -27.876 1.00 74.06 206 ASP A O 1
ATOM 1536 N N . ASP A 1 207 ? 7.476 2.188 -26.879 1.00 74.94 207 ASP A N 1
ATOM 1537 C CA . ASP A 1 207 ? 7.785 1.231 -27.931 1.00 74.94 207 ASP A CA 1
ATOM 1538 C C . ASP A 1 207 ? 6.950 1.518 -29.200 1.00 74.94 207 ASP A C 1
ATOM 1540 O O . ASP A 1 207 ? 5.722 1.315 -29.258 1.00 74.94 207 ASP A O 1
ATOM 1544 N N . PRO A 1 208 ? 7.605 1.967 -30.290 1.00 72.50 208 PRO A N 1
ATOM 1545 C CA . PRO A 1 208 ? 6.917 2.299 -31.529 1.00 72.50 208 PRO A CA 1
ATOM 1546 C C . PRO A 1 208 ? 6.292 1.078 -32.219 1.00 72.50 208 PRO A C 1
ATOM 1548 O O . PRO A 1 208 ? 5.417 1.268 -33.071 1.00 72.50 208 PRO A O 1
ATOM 1551 N N . ASP A 1 209 ? 6.714 -0.145 -31.883 1.00 75.75 209 ASP A N 1
ATOM 1552 C CA . ASP A 1 209 ? 6.164 -1.383 -32.439 1.00 75.75 209 ASP A CA 1
ATOM 1553 C C . ASP A 1 209 ? 4.801 -1.732 -31.818 1.00 75.75 209 ASP A C 1
ATOM 1555 O O . ASP A 1 209 ? 3.970 -2.365 -32.482 1.00 75.75 209 ASP A O 1
ATOM 1559 N N . PHE A 1 210 ? 4.530 -1.263 -30.596 1.00 69.81 210 PHE A N 1
ATOM 1560 C CA . PHE A 1 210 ? 3.242 -1.432 -29.914 1.00 69.81 210 PHE A CA 1
ATOM 1561 C C . PHE A 1 210 ? 2.339 -0.199 -30.030 1.00 69.81 210 PHE A C 1
ATOM 1563 O O . PHE A 1 210 ? 1.124 -0.310 -29.878 1.00 69.81 210 PHE A O 1
ATOM 1570 N N . GLY A 1 211 ? 2.883 0.960 -30.410 1.00 65.38 211 GLY A N 1
ATOM 1571 C CA . GLY A 1 211 ? 2.095 2.154 -30.721 1.00 65.38 211 GLY A CA 1
ATOM 1572 C C . GLY A 1 211 ? 1.385 2.744 -29.500 1.00 65.38 211 GLY A C 1
ATOM 1573 O O . GLY A 1 211 ? 0.232 3.169 -29.625 1.00 65.38 211 GLY A O 1
ATOM 1574 N N . GLY A 1 212 ? 2.064 2.754 -28.346 1.00 67.44 212 GLY A N 1
ATOM 1575 C CA . GLY A 1 212 ? 1.513 3.182 -27.053 1.00 67.44 212 GLY A CA 1
ATOM 1576 C C . GLY A 1 212 ? 0.623 2.121 -26.404 1.00 67.44 212 GLY A C 1
ATOM 1577 O O . GLY A 1 212 ? -0.312 2.437 -25.666 1.00 67.44 212 GLY A O 1
ATOM 1578 N N . LEU A 1 213 ? 0.849 0.855 -26.754 1.00 68.81 213 LEU A N 1
ATOM 1579 C CA . LEU A 1 213 ? 0.164 -0.309 -26.202 1.00 68.81 213 LEU A CA 1
ATOM 1580 C C . LEU A 1 213 ? 1.157 -1.167 -25.399 1.00 68.81 213 LEU A C 1
ATOM 1582 O O . LEU A 1 213 ? 1.208 -2.382 -25.491 1.00 68.81 213 LEU A O 1
ATOM 1586 N N . ASP A 1 214 ? 2.001 -0.502 -24.646 1.00 77.75 214 ASP A N 1
ATOM 1587 C CA . ASP A 1 214 ? 3.003 -1.048 -23.735 1.00 77.75 214 ASP A CA 1
ATOM 1588 C C . ASP A 1 214 ? 3.001 -0.248 -22.424 1.00 77.75 214 ASP A C 1
ATOM 1590 O O . ASP A 1 214 ? 3.881 -0.389 -21.584 1.00 77.75 214 ASP A O 1
ATOM 1594 N N . TRP A 1 215 ? 1.965 0.577 -22.242 1.00 85.56 215 TRP A N 1
ATOM 1595 C CA . TRP A 1 215 ? 1.810 1.451 -21.097 1.00 85.56 215 TRP A CA 1
ATOM 1596 C C . TRP A 1 215 ? 1.656 0.660 -19.797 1.00 85.56 215 TRP A C 1
ATOM 1598 O O . TRP A 1 215 ? 0.972 -0.373 -19.719 1.00 85.56 215 TRP A O 1
ATOM 1608 N N . MET A 1 216 ? 2.208 1.231 -18.734 1.00 87.56 216 MET A N 1
ATOM 1609 C CA . MET A 1 216 ? 2.119 0.698 -17.385 1.00 87.56 216 MET A CA 1
ATOM 1610 C C . MET A 1 216 ? 1.813 1.820 -16.406 1.00 87.56 216 MET A C 1
ATOM 1612 O O . MET A 1 216 ? 2.323 2.931 -16.486 1.00 87.56 216 MET A O 1
ATOM 1616 N N . THR A 1 217 ? 0.932 1.535 -15.458 1.00 89.44 217 THR A N 1
ATOM 1617 C CA . THR A 1 217 ? 0.636 2.434 -14.350 1.00 89.44 217 THR A CA 1
ATOM 1618 C C . THR A 1 217 ? 0.830 1.714 -13.038 1.00 89.44 217 THR A C 1
ATOM 1620 O O . THR A 1 217 ? 0.180 0.701 -12.792 1.00 89.44 217 THR A O 1
ATOM 1623 N N . TRP A 1 218 ? 1.647 2.282 -12.161 1.00 92.62 218 TRP A N 1
ATOM 1624 C CA . TRP A 1 218 ? 1.744 1.861 -10.769 1.00 92.62 218 TRP A CA 1
ATOM 1625 C C . TRP A 1 218 ? 0.956 2.803 -9.877 1.00 92.62 218 TRP A C 1
ATOM 1627 O O . TRP A 1 218 ? 1.140 4.014 -9.932 1.00 92.62 218 TRP A O 1
ATOM 1637 N N . PHE A 1 219 ? 0.115 2.247 -9.012 1.00 93.00 219 PHE A N 1
ATOM 1638 C CA . PHE A 1 219 ? -0.503 2.988 -7.921 1.00 93.00 219 PHE A CA 1
ATOM 1639 C C . PHE A 1 219 ? 0.232 2.634 -6.631 1.00 93.00 219 PHE A C 1
ATOM 1641 O O . PHE A 1 219 ? 0.236 1.482 -6.181 1.00 93.00 219 PHE A O 1
ATOM 1648 N N . VAL A 1 220 ? 0.870 3.641 -6.048 1.00 94.81 220 VAL A N 1
ATOM 1649 C CA . VAL A 1 220 ? 1.668 3.534 -4.831 1.00 94.81 220 VAL A CA 1
ATOM 1650 C C . VAL A 1 220 ? 0.860 4.094 -3.675 1.00 94.81 220 VAL A C 1
ATOM 1652 O O . VAL A 1 220 ? 0.711 5.308 -3.545 1.00 94.81 220 VAL A O 1
ATOM 1655 N N . PHE A 1 221 ? 0.326 3.215 -2.833 1.00 93.94 221 PHE A N 1
ATOM 1656 C CA . PHE A 1 221 ? -0.462 3.618 -1.672 1.00 93.94 221 PHE A CA 1
ATOM 1657 C C . PHE A 1 221 ? 0.449 4.079 -0.548 1.00 93.94 221 PHE A C 1
ATOM 1659 O O . PHE A 1 221 ? 1.428 3.405 -0.196 1.00 93.94 221 PHE A O 1
ATOM 1666 N N . LEU A 1 222 ? 0.087 5.206 0.051 1.00 91.81 222 LEU A N 1
ATOM 1667 C CA . LEU A 1 222 ? 0.885 5.875 1.059 1.00 91.81 222 LEU A CA 1
ATOM 1668 C C . LEU A 1 222 ? 0.208 5.785 2.425 1.00 91.81 222 LEU A C 1
ATOM 1670 O O . LEU A 1 222 ? -0.971 6.095 2.586 1.00 91.81 222 LEU A O 1
ATOM 1674 N N . GLU A 1 223 ? 0.977 5.380 3.433 1.00 89.12 223 GLU A N 1
ATOM 1675 C CA . GLU A 1 223 ? 0.572 5.438 4.832 1.00 89.12 223 GLU A CA 1
ATOM 1676 C C . GLU A 1 223 ? 1.388 6.508 5.567 1.00 89.12 223 GLU A C 1
ATOM 1678 O O . GLU A 1 223 ? 2.623 6.502 5.511 1.00 89.12 223 GLU A O 1
ATOM 1683 N N . PRO A 1 224 ? 0.724 7.426 6.277 1.00 85.88 224 PRO A N 1
ATOM 1684 C CA . PRO A 1 224 ? 1.398 8.409 7.106 1.00 85.88 224 PRO A CA 1
ATOM 1685 C C . PRO A 1 224 ? 2.002 7.753 8.352 1.00 85.88 224 PRO A C 1
ATOM 1687 O O . PRO A 1 224 ? 1.307 7.136 9.164 1.00 85.88 224 PRO A O 1
ATOM 1690 N N . GLU A 1 225 ? 3.300 7.949 8.561 1.00 86.00 225 GLU A N 1
ATOM 1691 C CA . GLU A 1 225 ? 4.003 7.504 9.760 1.00 86.00 225 GLU A CA 1
ATOM 1692 C C . GLU A 1 225 ? 4.863 8.624 10.340 1.00 86.00 225 GLU A C 1
ATOM 1694 O O . GLU A 1 225 ? 5.947 8.952 9.849 1.00 86.00 225 GLU A O 1
ATOM 1699 N N . GLY A 1 226 ? 4.386 9.206 11.441 1.00 80.62 226 GLY A N 1
ATOM 1700 C CA . GLY A 1 226 ? 5.055 10.339 12.067 1.00 80.62 226 GLY A CA 1
ATOM 1701 C C . GLY A 1 226 ? 4.974 11.573 11.171 1.00 80.62 226 GLY A C 1
ATOM 1702 O O . GLY A 1 226 ? 3.893 12.114 10.985 1.00 80.62 226 GLY A O 1
ATOM 1703 N N . SER A 1 227 ? 6.118 12.025 10.658 1.00 75.19 227 SER A N 1
ATOM 1704 C CA . SER A 1 227 ? 6.232 13.202 9.783 1.00 75.19 227 SER A CA 1
ATOM 1705 C C . SER A 1 227 ? 6.620 12.842 8.345 1.00 75.19 227 SER A C 1
ATOM 1707 O O . SER A 1 227 ? 7.147 13.686 7.626 1.00 75.19 227 SER A O 1
ATOM 1709 N N . SER A 1 228 ? 6.476 11.575 7.960 1.00 80.62 228 SER A N 1
ATOM 1710 C CA . SER A 1 228 ? 6.839 11.067 6.636 1.00 80.62 228 SER A CA 1
ATOM 1711 C C . SER A 1 228 ? 5.791 10.092 6.136 1.00 80.62 228 SER A C 1
ATOM 1713 O O . SER A 1 228 ? 5.130 9.430 6.937 1.00 80.62 228 SER A O 1
ATOM 1715 N N . TYR A 1 229 ? 5.714 9.939 4.821 1.00 86.94 229 TYR A N 1
ATOM 1716 C CA . TYR A 1 229 ? 4.998 8.828 4.226 1.00 86.94 229 TYR A CA 1
ATOM 1717 C C . TYR A 1 229 ? 5.859 7.595 4.103 1.00 86.94 229 TYR A C 1
ATOM 1719 O O . TYR A 1 229 ? 7.077 7.660 3.923 1.00 86.94 229 TYR A O 1
ATOM 1727 N N . ARG A 1 230 ? 5.180 6.461 4.175 1.00 93.38 230 ARG A N 1
ATOM 1728 C CA . ARG A 1 230 ? 5.717 5.162 3.827 1.00 93.38 230 ARG A CA 1
ATOM 1729 C C . ARG A 1 230 ? 4.860 4.541 2.747 1.00 93.38 230 ARG A C 1
ATOM 1731 O O . ARG A 1 230 ? 3.644 4.718 2.739 1.00 93.38 230 ARG A O 1
ATOM 1738 N N . VAL A 1 231 ? 5.484 3.766 1.875 1.00 95.94 231 VAL A N 1
ATOM 1739 C CA . VAL A 1 231 ? 4.747 2.916 0.943 1.00 95.94 231 VAL A CA 1
ATOM 1740 C C . VAL A 1 231 ? 4.097 1.794 1.744 1.00 95.94 231 VAL A C 1
ATOM 1742 O O . VAL A 1 231 ? 4.780 1.071 2.467 1.00 95.94 231 VAL A O 1
ATOM 1745 N N . VAL A 1 232 ? 2.782 1.645 1.645 1.00 95.50 232 VAL A N 1
ATOM 1746 C CA . VAL A 1 232 ? 2.052 0.530 2.267 1.00 95.50 232 VAL A CA 1
ATOM 1747 C C . VAL A 1 232 ? 1.541 -0.450 1.222 1.00 95.50 232 VAL A C 1
ATOM 1749 O O . VAL A 1 232 ? 1.412 -1.632 1.519 1.00 95.50 232 VAL A O 1
ATOM 1752 N N . GLY A 1 233 ? 1.313 -0.006 -0.012 1.00 95.75 233 GLY A N 1
ATOM 1753 C CA . GLY A 1 233 ? 0.798 -0.873 -1.058 1.00 95.75 233 GLY A CA 1
ATOM 1754 C C . GLY A 1 233 ? 1.308 -0.517 -2.446 1.00 95.75 233 GLY A C 1
ATOM 1755 O O . GLY A 1 233 ? 1.599 0.643 -2.726 1.00 95.75 233 GLY A O 1
ATOM 1756 N N . LEU A 1 234 ? 1.360 -1.525 -3.308 1.00 96.00 234 LEU A N 1
ATOM 1757 C CA . LEU A 1 234 ? 1.582 -1.409 -4.741 1.00 96.00 234 LEU A CA 1
ATOM 1758 C C . LEU A 1 234 ? 0.506 -2.204 -5.481 1.00 96.00 234 LEU A C 1
ATOM 1760 O O . LEU A 1 234 ? 0.235 -3.366 -5.168 1.00 96.00 234 LEU A O 1
ATOM 1764 N N . THR A 1 235 ? -0.086 -1.582 -6.483 1.00 93.00 235 THR A N 1
ATOM 1765 C CA . THR A 1 235 ? -0.899 -2.255 -7.499 1.00 93.00 235 THR A CA 1
ATOM 1766 C C . THR A 1 235 ? -0.527 -1.684 -8.852 1.00 93.00 235 THR A C 1
ATOM 1768 O O . THR A 1 235 ? 0.017 -0.578 -8.926 1.00 93.00 235 THR A O 1
ATOM 1771 N N . SER A 1 236 ? -0.808 -2.425 -9.911 1.00 89.38 236 SER A N 1
ATOM 1772 C CA . SER A 1 236 ? -0.590 -1.955 -11.268 1.00 89.38 236 SER A CA 1
ATOM 1773 C C . SER A 1 236 ? -1.854 -2.066 -12.108 1.00 89.38 236 SER A C 1
ATOM 1775 O O . SER A 1 236 ? -2.746 -2.881 -11.861 1.00 89.38 236 SER A O 1
ATOM 1777 N N . ALA A 1 237 ? -1.925 -1.208 -13.113 1.00 85.75 237 ALA A N 1
ATOM 1778 C CA . ALA A 1 237 ? -2.748 -1.396 -14.289 1.00 85.75 237 ALA A CA 1
ATOM 1779 C C . ALA A 1 237 ? -1.816 -1.334 -15.490 1.00 85.75 237 ALA A C 1
ATOM 1781 O O . ALA A 1 237 ? -0.954 -0.464 -15.566 1.00 85.75 237 ALA A O 1
ATOM 1782 N N . GLU A 1 238 ? -1.988 -2.247 -16.422 1.00 80.25 238 GLU A N 1
ATOM 1783 C CA . GLU A 1 238 ? -1.128 -2.349 -17.591 1.00 80.25 238 GLU A CA 1
ATOM 1784 C C . GLU A 1 238 ? -1.971 -2.785 -18.780 1.00 80.25 238 GLU A C 1
ATOM 1786 O O . GLU A 1 238 ? -3.046 -3.384 -18.633 1.00 80.25 238 GLU A O 1
ATOM 1791 N N . TRP A 1 239 ? -1.451 -2.519 -19.966 1.00 69.94 239 TRP A N 1
ATOM 1792 C CA . TRP A 1 239 ? -1.814 -3.274 -21.147 1.00 69.94 239 TRP A CA 1
ATOM 1793 C C . TRP A 1 239 ? -0.525 -3.855 -21.704 1.00 69.94 239 TRP A C 1
ATOM 1795 O O . TRP A 1 239 ? 0.399 -3.118 -22.028 1.00 69.94 239 TRP A O 1
ATOM 1805 N N . SER A 1 240 ? -0.474 -5.178 -21.809 1.00 51.44 240 SER A N 1
ATOM 1806 C CA . SER A 1 240 ? 0.602 -5.899 -22.478 1.00 51.44 240 SER A CA 1
ATOM 1807 C C . SER A 1 240 ? -0.051 -6.946 -23.396 1.00 51.44 240 SER A C 1
ATOM 1809 O O . SER A 1 240 ? -0.989 -7.622 -22.946 1.00 51.44 240 SER A O 1
ATOM 1811 N N . PRO A 1 241 ? 0.320 -7.018 -24.686 1.00 46.22 241 PRO A N 1
ATOM 1812 C CA . PRO A 1 241 ? -0.309 -7.913 -25.656 1.00 46.22 241 PRO A CA 1
ATOM 1813 C C . PRO A 1 241 ? -0.019 -9.396 -25.392 1.00 46.22 241 PRO A C 1
ATOM 1815 O O . PRO A 1 241 ? 1.135 -9.736 -25.053 1.00 46.22 241 PRO A O 1
#

Secondary structure (DSSP, 8-state):
-B---TT--EEEESSSSTTSPEEEEE-TT---PEEEEEEEEETTEEEEEEE-SS-EEEEEGGGB-----HHHHHHH--TTHHHHHHHHHHHTT---TTTB-TT-EEEE-TTS--EEE-HHHHTTGGG----B----TT--TTTS--B-HIIIIIHHHHHHHHGGGTT-EEEES---EETTEE--GGGTS-GGGTTSEEEEEEE----TTTTS-S-EEEEEEEEEETTEEEEEEEEEEE---

pLDDT: mean 86.48, std 11.56, range [46.22, 98.06]